Protein AF-A0A6A4H0H4-F1 (afdb_monomer)

Organism: NCBI:txid1447944

Mean predicted aligned error: 12.45 Å

Solvent-accessible surface area (backbone atoms only — not comparable to full-atom values): 14079 Å² total; per-residue (Å²): 135,53,72,68,62,54,52,54,53,49,54,69,53,50,80,74,44,102,58,86,77,82,81,73,82,86,75,67,74,85,74,90,57,82,78,72,90,64,75,98,71,81,76,72,89,43,65,89,44,35,61,56,80,47,24,46,77,53,77,40,86,62,41,88,84,47,70,26,69,28,27,47,53,98,85,59,80,32,66,45,55,37,35,36,36,74,56,47,65,69,40,41,58,55,72,50,75,49,71,44,60,44,83,70,38,54,11,32,30,39,38,36,32,34,38,54,48,84,87,72,51,86,38,42,34,32,38,39,33,7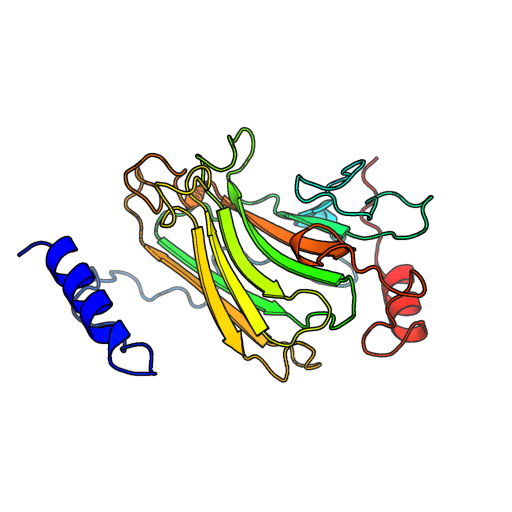3,33,30,34,44,42,40,50,47,38,34,44,25,35,40,35,50,36,76,78,43,96,90,45,67,80,25,50,51,76,47,81,43,83,33,90,57,42,60,32,94,85,33,38,79,48,78,50,75,51,82,48,59,88,85,45,16,100,42,96,89,60,25,49,39,59,27,45,22,21,48,34,43,34,46,47,31,28,12,62,87,25,70,70,34,61,49,93,73,56,68,79,77,47,91,78,33,61,66,48,47,49,50,50,60,73,63,32,51,77,54,73,75,128

Sequence (243 aa):
MGIRDKFQKLLNKAEGNSSAPPIPYDSKPGFSQPPSTAPYWEPALHPSTPVSANFKHELGDWGWGNNEAQNYQGDRRYTSARLSSHQTLGRARGSLSARITAPVASGIWPAFWLLPQDPFQWPNDGEIDIMEAWNGDRTNHTCLHWGHFNGEDWNKHRVIETPIPRIDSPGGVRYDFAWDEDESTGFKTDGTRPMKDFRILINIAVGGNVCQGVMPANGLMSPPGGWQSFDKDFKGGKEGKTM

Structure (mmCIF, N/CA/C/O backbone):
data_AF-A0A6A4H0H4-F1
#
_entry.id   AF-A0A6A4H0H4-F1
#
loop_
_atom_site.group_PDB
_atom_site.id
_atom_site.type_symbol
_atom_site.label_atom_id
_atom_site.label_alt_id
_atom_site.label_comp_id
_atom_site.label_asym_id
_atom_site.label_entity_id
_atom_site.label_seq_id
_atom_site.pdbx_PDB_ins_code
_atom_site.Cartn_x
_atom_site.Cartn_y
_atom_site.Cartn_z
_atom_site.occupancy
_atom_site.B_iso_or_equiv
_atom_site.auth_seq_id
_atom_site.auth_comp_id
_atom_site.auth_asym_id
_atom_site.auth_atom_id
_atom_site.pdbx_PDB_model_num
ATOM 1 N N . MET A 1 1 ? -30.955 22.200 -0.354 1.00 45.06 1 MET A N 1
ATOM 2 C CA . MET A 1 1 ? -30.023 21.632 -1.353 1.00 45.06 1 MET A CA 1
ATOM 3 C C . MET A 1 1 ? -29.028 20.776 -0.593 1.00 45.06 1 MET A C 1
ATOM 5 O O . MET A 1 1 ? -28.373 21.306 0.301 1.00 45.06 1 MET A O 1
ATOM 9 N N . GLY A 1 2 ? -29.038 19.464 -0.820 1.00 39.38 2 GLY A N 1
ATOM 10 C CA . GLY A 1 2 ? -28.325 18.502 0.027 1.00 39.38 2 GLY A CA 1
ATOM 11 C C . GLY A 1 2 ? -26.812 18.531 -0.195 1.00 39.38 2 GLY A C 1
ATOM 12 O O . GLY A 1 2 ? -26.335 19.050 -1.203 1.00 39.38 2 GLY A O 1
ATOM 13 N N . ILE A 1 3 ? -26.044 17.946 0.729 1.00 39.19 3 ILE A N 1
ATOM 14 C CA . ILE A 1 3 ? -24.583 17.753 0.599 1.00 39.19 3 ILE A CA 1
ATOM 15 C C . ILE A 1 3 ? -24.225 17.061 -0.731 1.00 39.19 3 ILE A C 1
ATOM 17 O O . ILE A 1 3 ? -23.250 17.436 -1.380 1.00 39.19 3 ILE A O 1
ATOM 21 N N . ARG A 1 4 ? -25.090 16.151 -1.196 1.00 36.44 4 ARG A N 1
ATOM 22 C CA . ARG A 1 4 ? -24.996 15.468 -2.494 1.00 36.44 4 ARG A CA 1
ATOM 23 C C . ARG A 1 4 ? -24.958 16.436 -3.687 1.00 36.44 4 ARG A C 1
ATOM 25 O O . ARG A 1 4 ? -24.113 16.286 -4.563 1.00 36.44 4 ARG A O 1
ATOM 32 N N . ASP A 1 5 ? -25.785 17.483 -3.676 1.00 37.84 5 ASP A N 1
ATOM 33 C CA . ASP A 1 5 ? -25.841 18.480 -4.758 1.00 37.84 5 ASP A CA 1
ATOM 34 C C . ASP A 1 5 ? -24.594 19.377 -4.780 1.00 37.84 5 ASP A C 1
ATOM 36 O O . ASP A 1 5 ? -24.178 19.867 -5.833 1.00 37.84 5 ASP A O 1
ATOM 40 N N . LYS A 1 6 ? -23.981 19.598 -3.609 1.00 41.88 6 LYS A N 1
ATOM 41 C CA . LYS A 1 6 ? -22.734 20.365 -3.478 1.00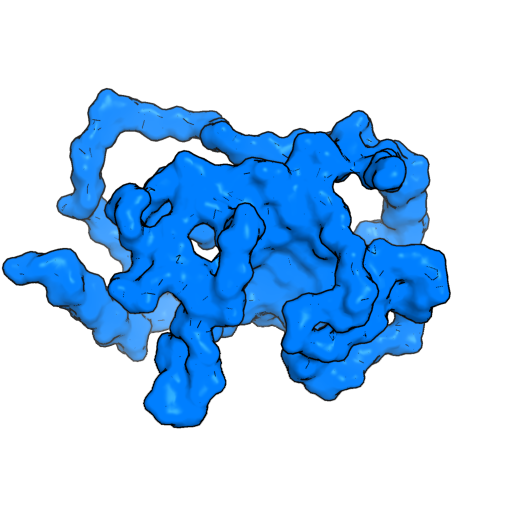 41.88 6 LYS A CA 1
ATOM 42 C C . LYS A 1 6 ? -21.523 19.555 -3.943 1.00 41.88 6 LYS A C 1
ATOM 44 O O . LYS A 1 6 ? -20.670 20.112 -4.627 1.00 41.88 6 LYS A O 1
ATOM 49 N N . PHE A 1 7 ? -21.474 18.259 -3.635 1.00 36.94 7 PHE A N 1
ATOM 50 C CA . PHE A 1 7 ? -20.386 17.375 -4.061 1.00 36.94 7 PHE A CA 1
ATOM 51 C C . PHE A 1 7 ? -20.401 17.147 -5.580 1.00 36.94 7 PHE A C 1
ATOM 53 O O . PHE A 1 7 ? -19.366 17.267 -6.231 1.00 36.94 7 PHE A O 1
ATOM 60 N N . GLN A 1 8 ? -21.586 16.958 -6.174 1.00 39.59 8 GLN A N 1
ATOM 61 C CA . GLN A 1 8 ? -21.725 16.820 -7.627 1.00 39.59 8 GLN A CA 1
ATOM 62 C C . GLN A 1 8 ? -21.314 18.099 -8.377 1.00 39.59 8 GLN A C 1
ATOM 64 O O . GLN A 1 8 ? -20.657 18.037 -9.412 1.00 39.59 8 GLN A O 1
ATOM 69 N N . LYS A 1 9 ? -21.623 19.280 -7.824 1.00 40.31 9 LYS A N 1
ATOM 70 C CA . LYS A 1 9 ? -21.154 20.564 -8.373 1.00 40.31 9 LYS A CA 1
ATOM 71 C C . LYS A 1 9 ? -19.639 20.754 -8.267 1.00 40.31 9 LYS A C 1
ATOM 73 O O . LYS A 1 9 ? -19.071 21.426 -9.121 1.00 40.31 9 LYS A O 1
ATOM 78 N N . LEU A 1 10 ? -18.993 20.206 -7.236 1.00 42.72 10 LEU A N 1
ATOM 79 C CA . LEU A 1 10 ? -17.535 20.262 -7.082 1.00 42.72 10 LEU A CA 1
ATOM 80 C C . LEU A 1 10 ? -16.827 19.319 -8.061 1.00 42.72 10 LEU A C 1
ATOM 82 O O . LEU A 1 10 ? -15.838 19.727 -8.664 1.00 42.72 10 LEU A O 1
ATOM 86 N N . LEU A 1 11 ? -17.374 18.121 -8.287 1.00 42.91 11 LEU A N 1
ATOM 87 C CA . LEU A 1 11 ? -16.880 17.180 -9.298 1.00 42.91 11 LEU A CA 1
ATOM 88 C C . LEU A 1 11 ? -16.959 17.781 -10.708 1.00 42.91 11 LEU A C 1
ATOM 90 O O . LEU A 1 11 ? -15.942 17.861 -11.391 1.00 42.91 11 LEU A O 1
ATOM 94 N N . ASN A 1 12 ? -18.108 18.354 -11.078 1.00 43.00 12 ASN A N 1
ATOM 95 C CA . ASN A 1 12 ? -18.293 18.997 -12.386 1.00 43.00 12 ASN A CA 1
ATOM 96 C C . ASN A 1 12 ? -17.419 20.256 -12.579 1.00 43.00 12 ASN A C 1
ATOM 98 O O . ASN A 1 12 ? -17.238 20.724 -13.698 1.00 43.00 12 ASN A O 1
ATOM 102 N N . LYS A 1 13 ? -16.895 20.844 -11.493 1.00 40.06 13 LYS A N 1
ATOM 103 C CA . LYS A 1 13 ? -15.992 22.007 -11.535 1.00 40.06 13 LYS A CA 1
ATOM 104 C C . LYS A 1 13 ? -14.515 21.597 -11.611 1.00 40.06 13 LYS A C 1
ATOM 106 O O . LYS A 1 13 ? -13.711 22.365 -12.133 1.00 40.06 13 LYS A O 1
ATOM 111 N N . ALA A 1 14 ? -14.165 20.409 -11.113 1.00 41.66 14 ALA A N 1
ATOM 112 C CA . ALA A 1 14 ? -12.815 19.846 -11.168 1.00 41.66 14 ALA A CA 1
ATOM 113 C C . ALA A 1 14 ? -12.452 19.309 -12.565 1.00 41.66 14 ALA A C 1
ATOM 115 O O . ALA A 1 14 ? -11.288 19.347 -12.945 1.00 41.66 14 ALA A O 1
ATOM 116 N N . GLU A 1 15 ? -13.440 18.901 -13.366 1.00 44.69 15 GLU A N 1
ATOM 117 C CA . GLU A 1 15 ? -13.233 18.473 -14.761 1.00 44.69 15 GLU A CA 1
ATOM 118 C C . GLU A 1 15 ? -12.793 19.617 -15.701 1.00 44.69 15 GLU A C 1
ATOM 120 O O . GLU A 1 15 ? -12.370 19.363 -16.824 1.00 44.69 15 GLU A O 1
ATOM 125 N N . GLY A 1 16 ? -12.848 20.877 -15.248 1.00 40.50 16 GLY A N 1
ATOM 126 C CA . GLY A 1 16 ? -12.510 22.054 -16.055 1.00 40.50 16 GLY A CA 1
ATOM 127 C C . GLY A 1 16 ? -11.252 22.827 -15.646 1.00 40.50 16 GLY A C 1
ATOM 128 O O . GLY A 1 16 ? -10.962 23.839 -16.278 1.00 40.50 16 GLY A O 1
ATOM 129 N N . ASN A 1 17 ? -10.522 22.437 -14.592 1.00 39.59 17 ASN A N 1
ATOM 130 C CA . ASN A 1 17 ? -9.362 23.214 -14.135 1.00 39.59 17 ASN A CA 1
ATOM 131 C C . ASN A 1 17 ? -8.319 22.337 -13.423 1.00 39.59 17 ASN A C 1
ATOM 133 O O . ASN A 1 17 ? -8.636 21.646 -12.460 1.00 39.59 17 ASN A O 1
ATOM 137 N N . SER A 1 18 ? -7.064 22.393 -13.878 1.00 40.09 18 SER A N 1
ATOM 138 C CA . SER A 1 18 ? -5.941 21.526 -13.479 1.00 40.09 18 SER A CA 1
ATOM 139 C C . SER A 1 18 ? -5.347 21.824 -12.091 1.00 40.09 18 SER A C 1
ATOM 141 O O . SER A 1 18 ? -4.136 21.743 -11.886 1.00 40.09 18 SER A O 1
ATOM 143 N N . SER A 1 19 ? -6.174 22.198 -11.121 1.00 40.72 19 SER A N 1
ATOM 144 C CA . SER A 1 19 ? -5.768 22.353 -9.726 1.00 40.72 19 SER A CA 1
ATOM 145 C C . SER A 1 19 ? -6.913 21.939 -8.808 1.00 40.72 19 SER A C 1
ATOM 147 O O . SER A 1 19 ? -8.047 22.397 -8.954 1.00 40.72 19 SER A O 1
ATOM 149 N N . ALA A 1 20 ? -6.620 21.033 -7.870 1.00 37.34 20 ALA A N 1
ATOM 150 C CA . ALA A 1 20 ? -7.589 20.585 -6.877 1.00 37.34 20 ALA A CA 1
ATOM 151 C C . ALA A 1 20 ? -8.174 21.806 -6.135 1.00 37.34 20 ALA A C 1
ATOM 153 O O . ALA A 1 20 ? -7.406 22.646 -5.653 1.00 37.34 20 ALA A O 1
ATOM 154 N N . PRO A 1 21 ? -9.509 21.955 -6.054 1.00 40.56 21 PRO A N 1
ATOM 155 C CA . PRO A 1 21 ? -10.107 23.112 -5.407 1.00 40.56 21 PRO A CA 1
ATOM 156 C C . PRO A 1 21 ? -9.808 23.104 -3.897 1.00 40.56 21 PRO A C 1
ATOM 158 O O . PRO A 1 21 ? -9.817 22.039 -3.276 1.00 40.56 21 PRO A O 1
ATOM 161 N N . PRO A 1 22 ? -9.577 24.275 -3.275 1.00 40.50 22 PRO A N 1
ATOM 162 C CA . PRO A 1 22 ? -9.405 24.361 -1.830 1.00 40.50 22 PRO A CA 1
ATOM 163 C C . PRO A 1 22 ? -10.690 23.925 -1.112 1.00 40.50 22 PRO A C 1
ATOM 165 O O . PRO A 1 22 ? -11.799 24.276 -1.524 1.00 40.50 22 PRO A O 1
ATOM 168 N N . ILE A 1 23 ? -10.532 23.161 -0.028 1.00 42.97 23 ILE A N 1
ATOM 169 C CA . ILE A 1 23 ? -11.642 22.651 0.787 1.00 42.97 23 ILE A CA 1
ATOM 170 C C . ILE A 1 23 ? -12.422 23.846 1.378 1.00 42.97 23 ILE A C 1
ATOM 172 O O . ILE A 1 23 ? -11.811 24.680 2.052 1.00 42.97 23 ILE A O 1
ATOM 176 N N . PRO A 1 24 ? -13.750 23.959 1.159 1.00 37.97 24 PRO A N 1
ATOM 177 C CA . PRO A 1 24 ? -14.555 25.040 1.723 1.00 37.97 24 PRO A CA 1
ATOM 178 C C . PRO A 1 24 ? -14.539 25.003 3.256 1.00 37.97 24 PRO A C 1
ATOM 180 O O . PRO A 1 24 ? -14.852 23.982 3.865 1.00 37.97 24 PRO A O 1
ATOM 183 N N . TYR A 1 25 ? -14.200 26.128 3.885 1.00 39.56 25 TYR A N 1
ATOM 184 C CA . TYR A 1 25 ? -14.061 26.250 5.343 1.00 39.56 25 TYR A CA 1
ATOM 185 C C . TYR A 1 25 ? -15.397 26.102 6.106 1.00 39.56 25 TYR A C 1
ATOM 187 O O . TYR A 1 25 ? -15.399 25.779 7.294 1.00 39.56 25 TYR A O 1
ATOM 195 N N . ASP A 1 26 ? -16.530 26.273 5.417 1.00 36.62 26 ASP A N 1
ATOM 196 C CA . ASP A 1 26 ? -17.854 26.477 6.025 1.00 36.62 26 ASP A CA 1
ATOM 197 C C . ASP A 1 26 ? -18.649 25.188 6.317 1.00 36.62 26 ASP A C 1
ATOM 199 O O . ASP A 1 26 ? -19.810 25.254 6.717 1.00 36.62 26 ASP A O 1
ATOM 203 N N . SER A 1 27 ? -18.065 24.000 6.117 1.00 44.22 27 SER A N 1
ATOM 204 C CA . SER A 1 27 ? -18.712 22.710 6.428 1.00 44.22 27 SER A CA 1
ATOM 205 C C . SER A 1 27 ? -18.168 22.013 7.676 1.00 44.22 27 SER A C 1
ATOM 207 O O . SER A 1 27 ? -18.538 20.871 7.934 1.00 44.22 27 SER A O 1
ATOM 209 N N . LYS A 1 28 ? -17.299 22.661 8.460 1.00 42.97 28 LYS A N 1
ATOM 210 C CA . LYS A 1 28 ? -16.761 22.072 9.693 1.00 42.97 28 LYS A CA 1
ATOM 211 C C . LYS A 1 28 ? -17.829 22.057 10.800 1.00 42.97 28 LYS A C 1
ATOM 213 O O . LYS A 1 28 ? -18.282 23.132 11.195 1.00 42.97 28 LYS A O 1
ATOM 218 N N . PRO A 1 29 ? -18.199 20.889 11.365 1.00 43.03 29 PRO A N 1
ATOM 219 C CA . PRO A 1 29 ? -18.840 20.847 12.675 1.00 43.03 29 PRO A CA 1
ATOM 220 C C . PRO A 1 29 ? -17.969 21.614 13.678 1.00 43.03 29 PRO A C 1
ATOM 222 O O . PRO A 1 29 ? -16.741 21.560 13.590 1.00 43.03 29 PRO A O 1
ATOM 225 N N . GLY A 1 30 ? -18.588 22.338 14.612 1.00 39.03 30 GLY A N 1
ATOM 226 C CA . GLY A 1 30 ? -17.860 23.068 15.648 1.00 39.03 30 GLY A CA 1
ATOM 227 C C . GLY A 1 30 ? -16.900 22.138 16.391 1.00 39.03 30 GLY A C 1
ATOM 228 O O . GLY A 1 30 ? -17.330 21.212 17.074 1.00 39.03 30 GLY A O 1
ATOM 229 N N . PHE A 1 31 ? -15.597 22.370 16.238 1.00 45.72 31 PHE A N 1
ATOM 230 C CA . PHE A 1 31 ? -14.564 21.662 16.986 1.00 45.72 31 PHE A CA 1
ATOM 231 C C . PHE A 1 31 ? -14.601 22.172 18.429 1.00 45.72 31 PHE A C 1
ATOM 233 O O . PHE A 1 31 ? -14.090 23.249 18.721 1.00 45.72 31 PHE A O 1
ATOM 240 N N . SER A 1 32 ? -15.226 21.422 19.339 1.00 47.38 32 SER A N 1
ATOM 241 C CA . SER A 1 32 ? -15.239 21.748 20.773 1.00 47.38 32 SER A CA 1
ATOM 242 C C . SER A 1 32 ? -13.924 21.408 21.486 1.00 47.38 32 SER A C 1
ATOM 244 O O . SER A 1 32 ? -13.801 21.657 22.683 1.00 47.38 32 SER A O 1
ATOM 246 N N . GLN A 1 33 ? -12.921 20.890 20.771 1.00 48.31 33 GLN A N 1
ATOM 247 C CA . GLN A 1 33 ? -11.567 20.704 21.284 1.00 48.31 33 GLN A CA 1
ATOM 248 C C . GLN A 1 33 ? -10.533 21.143 20.243 1.00 48.31 33 GLN A C 1
ATOM 250 O O . GLN A 1 33 ? -10.724 20.867 19.053 1.00 48.31 33 GLN A O 1
ATOM 255 N N . PRO A 1 34 ? -9.442 21.822 20.652 1.00 51.97 34 PRO A N 1
ATOM 256 C CA . PRO A 1 34 ? -8.317 22.045 19.755 1.00 51.97 34 PRO A CA 1
ATOM 257 C C . PRO A 1 34 ? -7.845 20.680 19.233 1.00 51.97 34 PRO A C 1
ATOM 259 O O . PRO A 1 34 ? -7.770 19.732 20.020 1.00 51.97 34 PRO A O 1
ATOM 262 N N . PRO A 1 35 ? -7.567 20.537 17.925 1.00 56.09 35 PRO A N 1
ATOM 263 C CA . PRO A 1 35 ? -7.059 19.280 17.405 1.00 56.09 35 PRO A CA 1
ATOM 264 C C . PRO A 1 35 ? -5.778 18.931 18.164 1.00 56.09 35 PRO A C 1
ATOM 266 O O . PRO A 1 35 ? -4.857 19.746 18.241 1.00 56.09 35 PRO A O 1
ATOM 269 N N . SER A 1 36 ? -5.739 17.731 18.748 1.00 58.00 36 SER A N 1
ATOM 270 C CA . SER A 1 36 ? -4.494 17.148 19.241 1.00 58.00 36 SER A CA 1
ATOM 271 C C . SER A 1 36 ? -3.456 17.239 18.125 1.00 58.00 36 SER A C 1
ATOM 273 O O . SER A 1 36 ? -3.719 16.813 17.001 1.00 58.00 36 SER A O 1
ATOM 275 N N . THR A 1 37 ? -2.287 17.803 18.419 1.00 67.19 37 THR A N 1
ATOM 276 C CA . THR A 1 37 ? -1.151 17.800 17.488 1.00 67.19 37 THR A CA 1
ATOM 277 C C . THR A 1 37 ? -0.486 16.428 17.404 1.00 67.19 37 THR A C 1
ATOM 279 O O . THR A 1 37 ? 0.260 16.175 16.462 1.00 67.19 37 THR A O 1
ATOM 282 N N . ALA A 1 38 ? -0.753 15.544 18.370 1.00 82.12 38 ALA A N 1
ATOM 283 C CA . ALA A 1 38 ? -0.243 14.183 18.386 1.00 82.12 38 ALA A CA 1
ATOM 284 C C . ALA A 1 38 ? -1.138 13.247 17.552 1.00 82.12 38 ALA A C 1
ATOM 286 O O . ALA A 1 38 ? -2.372 13.354 17.647 1.00 82.12 38 ALA A O 1
ATOM 287 N N . PRO A 1 39 ? -0.546 12.325 16.766 1.00 89.06 39 PRO A N 1
ATOM 288 C CA . PRO A 1 39 ? -1.300 11.304 16.053 1.00 89.06 39 PRO A CA 1
ATOM 289 C C . PRO A 1 39 ? -2.034 10.395 17.047 1.00 89.06 39 PRO A C 1
ATOM 291 O O . PRO A 1 39 ? -1.549 10.126 18.143 1.00 89.06 39 PRO A O 1
ATOM 294 N N . TYR A 1 40 ? -3.213 9.899 16.664 1.00 90.56 40 TYR A N 1
ATOM 295 C CA . TYR A 1 40 ? -3.950 8.925 17.482 1.00 90.56 40 TYR A CA 1
ATOM 296 C C . TYR A 1 40 ? -3.292 7.535 17.457 1.00 90.56 40 TYR A C 1
ATOM 298 O O . TYR A 1 40 ? -3.553 6.712 18.331 1.00 90.56 40 TYR A O 1
ATOM 306 N N . TRP A 1 41 ? -2.454 7.278 16.451 1.00 93.94 41 TRP A N 1
ATOM 307 C CA . TRP A 1 41 ? -1.629 6.089 16.327 1.00 93.94 41 TRP A CA 1
ATOM 308 C C . TRP A 1 41 ? -0.427 6.375 15.419 1.00 93.94 41 TRP A C 1
ATOM 310 O O . TRP A 1 41 ? -0.570 7.044 14.395 1.00 93.94 41 TRP A O 1
ATOM 320 N N . GLU A 1 42 ? 0.738 5.839 15.775 1.00 93.56 42 GLU A N 1
ATOM 321 C CA . GLU A 1 42 ? 1.942 5.827 14.941 1.00 93.56 42 GLU A CA 1
ATOM 322 C C . GLU A 1 42 ? 2.719 4.510 15.148 1.00 93.56 42 GLU A C 1
ATOM 324 O O . GLU A 1 42 ? 2.767 3.999 16.274 1.00 93.56 42 GLU A O 1
ATOM 329 N N . PRO A 1 43 ? 3.314 3.917 14.094 1.00 91.81 43 PRO A N 1
ATOM 330 C CA . PRO A 1 43 ? 4.154 2.737 14.243 1.00 91.81 43 PRO A CA 1
ATOM 331 C C . PRO A 1 43 ? 5.535 3.113 14.797 1.00 91.81 43 PRO A C 1
ATOM 333 O O . PRO A 1 43 ? 6.116 4.138 14.442 1.00 91.81 43 PRO A O 1
ATOM 336 N N . ALA A 1 44 ? 6.116 2.235 15.610 1.00 89.12 44 ALA A N 1
ATOM 337 C CA . ALA A 1 44 ? 7.456 2.404 16.153 1.00 89.12 44 ALA A CA 1
ATOM 338 C C . ALA A 1 44 ? 8.513 1.939 15.135 1.00 89.12 44 ALA A C 1
ATOM 340 O O . ALA A 1 44 ? 9.090 0.858 15.254 1.00 89.12 44 ALA A O 1
ATOM 341 N N . LEU A 1 45 ? 8.781 2.775 14.129 1.00 84.31 45 LEU A N 1
ATOM 342 C CA . LEU A 1 45 ? 9.785 2.525 13.088 1.00 84.31 45 LEU A CA 1
ATOM 343 C C . LEU A 1 45 ? 11.201 2.849 13.591 1.00 84.31 45 LEU A C 1
ATOM 345 O O . LEU A 1 45 ? 11.798 3.859 13.225 1.00 84.31 45 LEU A O 1
ATOM 349 N N . HIS A 1 46 ? 11.733 1.991 14.460 1.00 83.75 46 HIS A N 1
ATOM 350 C CA . HIS A 1 46 ? 13.075 2.125 15.029 1.00 83.75 46 HIS A CA 1
ATOM 351 C C . HIS A 1 46 ? 13.868 0.820 14.847 1.00 83.75 46 HIS A C 1
ATOM 353 O O . HIS A 1 46 ? 13.286 -0.247 15.031 1.00 83.75 46 HIS A O 1
ATOM 359 N N . PRO A 1 47 ? 15.190 0.850 14.571 1.00 78.75 47 PRO A N 1
ATOM 360 C CA . PRO A 1 47 ? 15.982 -0.368 14.336 1.00 78.75 47 PRO A CA 1
ATOM 361 C C . PRO A 1 47 ? 15.934 -1.412 15.464 1.00 78.75 47 PRO A C 1
ATOM 363 O O . PRO A 1 47 ? 16.133 -2.602 15.230 1.00 78.75 47 PRO A O 1
ATOM 366 N N . SER A 1 48 ? 15.672 -0.983 16.704 1.00 83.88 48 SER A N 1
ATOM 367 C CA . SER A 1 48 ? 15.541 -1.886 17.857 1.00 83.88 48 SER A CA 1
ATOM 368 C C . SER A 1 48 ? 14.142 -2.481 18.036 1.00 83.88 48 SER A C 1
ATOM 370 O O . SER A 1 48 ? 13.974 -3.354 18.891 1.00 83.88 48 SER A O 1
ATOM 372 N N . THR A 1 49 ? 13.153 -1.999 17.286 1.00 83.69 49 THR A N 1
ATOM 373 C CA . THR A 1 49 ? 11.764 -2.446 17.349 1.00 83.69 49 THR A CA 1
ATOM 374 C C . THR A 1 49 ? 11.513 -3.418 16.200 1.00 83.69 49 THR A C 1
ATOM 376 O O . THR A 1 49 ? 11.629 -3.023 15.041 1.00 83.69 49 THR A O 1
ATOM 379 N N . PRO A 1 50 ? 11.174 -4.689 16.477 1.00 86.94 50 PRO A N 1
ATOM 380 C CA . PRO A 1 50 ? 10.820 -5.625 15.418 1.00 86.94 50 PRO A CA 1
ATOM 381 C C . PRO A 1 50 ? 9.621 -5.105 14.620 1.00 86.94 50 PRO A C 1
ATOM 383 O O . PRO A 1 50 ? 8.658 -4.619 15.211 1.00 86.94 50 PRO A O 1
ATOM 386 N N . VAL A 1 51 ? 9.631 -5.280 13.296 1.00 85.56 51 VAL A N 1
ATOM 387 C CA . VAL A 1 51 ? 8.489 -4.926 12.423 1.00 85.56 51 VAL A CA 1
ATOM 388 C C . VAL A 1 51 ? 7.189 -5.578 12.914 1.00 85.56 51 VAL A C 1
ATOM 390 O O . VAL A 1 51 ? 6.128 -4.952 12.885 1.00 85.56 51 VAL A O 1
ATOM 393 N N . SER A 1 52 ? 7.299 -6.792 13.470 1.00 87.88 52 SER A N 1
ATOM 394 C CA . SER A 1 52 ? 6.193 -7.549 14.062 1.00 87.88 52 SER A CA 1
ATOM 395 C C . SER A 1 52 ? 5.475 -6.843 15.215 1.00 87.88 52 SER A C 1
ATOM 397 O O . SER A 1 52 ? 4.343 -7.205 15.526 1.00 87.88 52 SER A O 1
ATOM 399 N N . ALA A 1 53 ? 6.080 -5.817 15.825 1.00 90.75 53 ALA A N 1
ATOM 400 C CA . ALA A 1 53 ? 5.443 -5.016 16.867 1.00 90.75 53 ALA A CA 1
ATOM 401 C C . ALA A 1 53 ? 4.248 -4.203 16.343 1.00 90.75 53 ALA A C 1
ATOM 403 O O . ALA A 1 53 ? 3.303 -3.950 17.088 1.00 90.75 53 ALA A O 1
ATOM 404 N N . ASN A 1 54 ? 4.272 -3.794 15.070 1.00 94.06 54 ASN A N 1
ATOM 405 C CA . ASN A 1 54 ? 3.214 -2.976 14.471 1.00 94.06 54 ASN A CA 1
ATOM 406 C C . ASN A 1 54 ? 2.537 -3.639 13.271 1.00 94.06 54 ASN A C 1
ATOM 408 O O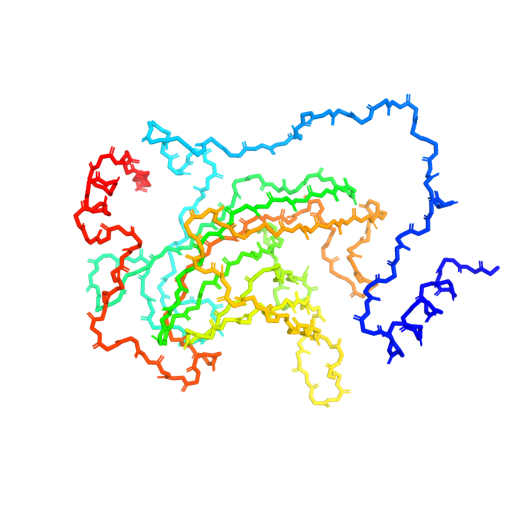 . ASN A 1 54 ? 1.381 -3.316 12.988 1.00 94.06 54 ASN A O 1
ATOM 412 N N . PHE A 1 55 ? 3.230 -4.556 12.596 1.00 94.31 55 PHE A N 1
ATOM 413 C CA . PHE A 1 55 ? 2.762 -5.164 11.360 1.00 94.31 55 PHE A CA 1
ATOM 414 C C . PHE A 1 55 ? 2.891 -6.682 11.381 1.00 94.31 55 PHE A C 1
ATOM 416 O O . PHE A 1 55 ? 3.896 -7.227 11.821 1.00 94.31 55 PHE A O 1
ATOM 423 N N . LYS A 1 56 ? 1.904 -7.380 10.837 1.00 91.38 56 LYS A N 1
ATOM 424 C CA . LYS A 1 56 ? 2.008 -8.788 10.475 1.00 91.38 56 LYS A CA 1
ATOM 425 C C . LYS A 1 56 ? 2.709 -8.904 9.119 1.00 91.38 56 LYS A C 1
ATOM 427 O O . LYS A 1 56 ? 2.390 -8.167 8.188 1.00 91.38 56 LYS A O 1
ATOM 432 N N . HIS A 1 57 ? 3.652 -9.838 9.008 1.00 86.62 57 HIS A N 1
ATOM 433 C CA . HIS A 1 57 ? 4.208 -10.239 7.718 1.00 86.62 57 HIS A CA 1
ATOM 434 C C . HIS A 1 57 ? 3.244 -11.221 7.047 1.00 86.62 57 HIS A C 1
ATOM 436 O O . HIS A 1 57 ? 2.953 -12.283 7.600 1.00 86.62 57 HIS A O 1
ATOM 442 N N . GLU A 1 58 ? 2.725 -10.852 5.880 1.00 83.12 58 GLU A N 1
ATOM 443 C CA . GLU A 1 58 ? 1.819 -11.701 5.116 1.00 83.12 58 GLU A CA 1
ATOM 444 C C . GLU A 1 58 ? 2.612 -12.705 4.279 1.00 83.12 58 GLU A C 1
ATOM 446 O O . GLU A 1 58 ? 3.284 -12.350 3.310 1.00 83.12 58 GLU A O 1
ATOM 451 N N . LEU A 1 59 ? 2.509 -13.978 4.652 1.00 72.75 59 LEU A N 1
ATOM 452 C CA . LEU A 1 59 ? 3.130 -15.087 3.939 1.00 72.75 59 LEU A CA 1
ATOM 453 C C . LEU A 1 59 ? 2.137 -15.620 2.900 1.00 72.75 59 LEU A C 1
ATOM 455 O O . LEU A 1 59 ? 1.339 -16.506 3.189 1.00 72.75 59 LEU A O 1
ATOM 459 N N . GLY A 1 60 ? 2.152 -15.039 1.701 1.00 63.53 60 GLY A N 1
ATOM 460 C CA . GLY A 1 60 ? 1.390 -15.546 0.557 1.00 63.53 60 GLY A CA 1
ATOM 461 C C . GLY A 1 60 ? 2.225 -16.518 -0.276 1.00 63.53 60 GLY A C 1
ATOM 462 O O . GLY A 1 60 ? 3.308 -16.155 -0.739 1.00 63.53 60 GLY A O 1
ATOM 463 N N . ASP A 1 61 ? 1.729 -17.735 -0.493 1.00 52.66 61 ASP A N 1
ATOM 464 C CA . ASP A 1 61 ? 2.244 -18.621 -1.540 1.00 52.66 61 ASP A CA 1
ATOM 465 C C . ASP A 1 61 ? 1.493 -18.244 -2.832 1.00 52.66 61 ASP A C 1
ATOM 467 O O . ASP A 1 61 ? 0.287 -18.464 -2.908 1.00 52.66 61 ASP A O 1
ATOM 471 N N . TRP A 1 62 ? 2.194 -17.654 -3.816 1.00 56.97 62 TRP A N 1
ATOM 472 C CA . TRP A 1 62 ? 1.685 -17.270 -5.159 1.00 56.97 62 TRP A CA 1
ATOM 473 C C . TRP A 1 62 ? 0.964 -15.915 -5.323 1.00 56.97 62 TRP A C 1
ATOM 475 O O . TRP A 1 62 ? 0.120 -15.770 -6.207 1.00 56.97 62 TRP A O 1
ATOM 485 N N . GLY A 1 63 ? 1.327 -14.894 -4.541 1.00 59.00 63 GLY A N 1
ATOM 486 C CA . GLY A 1 63 ? 0.778 -13.541 -4.723 1.00 59.00 63 GLY A CA 1
ATOM 487 C C . GLY A 1 63 ? -0.648 -13.387 -4.182 1.00 59.00 63 GLY A C 1
ATOM 488 O O . GLY A 1 63 ? -1.086 -14.181 -3.351 1.00 59.00 63 GLY A O 1
ATOM 489 N N . TRP A 1 64 ? -1.351 -12.326 -4.587 1.00 68.94 64 TRP A N 1
ATOM 490 C CA . TRP A 1 64 ? -2.626 -11.920 -3.970 1.00 68.94 64 TRP A CA 1
ATOM 491 C C . TRP A 1 64 ? -3.700 -11.532 -4.990 1.00 68.94 64 TRP A C 1
ATOM 493 O O . TRP A 1 64 ? -4.536 -10.672 -4.731 1.00 68.94 64 TRP A O 1
ATOM 503 N N . GLY A 1 65 ? -3.709 -12.222 -6.132 1.00 66.19 65 GLY A N 1
ATOM 504 C CA . GLY A 1 65 ? -4.779 -12.116 -7.127 1.00 66.19 65 GLY A CA 1
ATOM 505 C C . GLY A 1 65 ? -4.402 -11.357 -8.396 1.00 66.19 65 GLY A C 1
ATOM 506 O O . GLY A 1 65 ? -5.237 -11.257 -9.291 1.00 66.19 65 GLY A O 1
ATOM 507 N N . ASN A 1 66 ? -3.153 -10.896 -8.532 1.00 67.12 66 ASN A N 1
ATOM 508 C CA . ASN A 1 66 ? -2.674 -10.220 -9.741 1.00 67.12 66 ASN A CA 1
ATOM 509 C C . ASN A 1 66 ? -1.604 -11.015 -10.509 1.00 67.12 66 ASN A C 1
ATOM 511 O O . ASN A 1 66 ? -0.857 -10.446 -11.305 1.00 67.12 66 ASN A O 1
ATOM 515 N N . ASN A 1 67 ? -1.537 -12.333 -10.293 1.00 69.38 67 ASN A N 1
ATOM 516 C CA . ASN A 1 67 ? -0.569 -13.232 -10.932 1.00 69.38 67 ASN A CA 1
ATOM 517 C C . ASN A 1 67 ? 0.891 -12.806 -10.681 1.00 69.38 67 ASN A C 1
ATOM 519 O O . ASN A 1 67 ? 1.738 -12.823 -11.579 1.00 69.38 67 ASN A O 1
ATOM 523 N N . GLU A 1 68 ? 1.169 -12.339 -9.466 1.00 70.19 68 GLU A N 1
ATOM 524 C CA . GLU A 1 68 ? 2.488 -11.860 -9.085 1.00 70.19 68 GLU A CA 1
ATOM 525 C C . GLU A 1 68 ? 3.489 -13.018 -8.935 1.00 70.19 68 GLU A C 1
ATOM 527 O O . GLU A 1 68 ? 3.139 -14.127 -8.534 1.00 70.19 68 GLU A O 1
ATOM 532 N N . ALA A 1 69 ? 4.758 -12.766 -9.266 1.00 61.09 69 ALA A N 1
ATOM 533 C CA . ALA A 1 69 ? 5.788 -13.806 -9.323 1.00 61.09 69 ALA A CA 1
ATOM 534 C C . ALA A 1 69 ? 6.580 -13.978 -8.020 1.00 61.09 69 ALA A C 1
ATOM 536 O O . ALA A 1 69 ? 7.318 -14.959 -7.881 1.00 61.09 69 ALA A O 1
ATOM 537 N N . GLN A 1 70 ? 6.480 -13.030 -7.081 1.00 61.56 70 GLN A N 1
ATOM 538 C CA . GLN A 1 70 ? 7.158 -13.138 -5.793 1.00 61.56 70 GLN A CA 1
ATOM 539 C C . GLN A 1 70 ? 6.558 -14.239 -4.926 1.00 61.56 70 GLN A C 1
ATOM 541 O O . GLN A 1 70 ? 5.347 -14.460 -4.891 1.00 61.56 70 GLN A O 1
ATOM 546 N N . ASN A 1 71 ? 7.432 -14.848 -4.133 1.00 58.25 71 ASN A N 1
ATOM 547 C CA . ASN A 1 71 ? 7.032 -15.526 -2.915 1.00 58.25 71 ASN A CA 1
ATOM 548 C C . ASN A 1 71 ? 7.546 -14.721 -1.715 1.00 58.25 71 ASN A C 1
ATOM 550 O O . ASN A 1 71 ? 8.630 -14.136 -1.765 1.00 58.25 71 ASN A O 1
ATOM 554 N N . TYR A 1 72 ? 6.763 -14.674 -0.643 1.00 57.09 72 TYR A N 1
ATOM 555 C CA . TYR A 1 72 ? 7.132 -14.003 0.606 1.00 57.09 72 TYR A CA 1
ATOM 556 C C . TYR A 1 72 ? 7.973 -14.918 1.533 1.00 57.09 72 TYR A C 1
ATOM 558 O O . TYR A 1 72 ? 8.174 -14.603 2.705 1.00 57.09 72 TYR A O 1
ATOM 566 N N . GLN A 1 73 ? 8.475 -16.052 1.014 1.00 48.59 73 GLN A N 1
ATOM 567 C CA . GLN A 1 73 ? 9.328 -17.036 1.698 1.00 48.59 73 GLN A CA 1
ATOM 568 C C . GLN A 1 73 ? 10.653 -17.295 0.944 1.00 48.59 73 GLN A C 1
ATOM 570 O O . GLN A 1 73 ? 10.743 -17.166 -0.276 1.00 48.59 73 GLN A O 1
ATOM 575 N N . GLY A 1 74 ? 11.707 -17.622 1.701 1.00 48.69 74 GLY A N 1
ATOM 576 C CA . GLY A 1 74 ? 13.124 -17.453 1.339 1.00 48.69 74 GLY A CA 1
ATOM 577 C C . GLY A 1 74 ? 13.795 -18.480 0.414 1.00 48.69 74 GLY A C 1
ATOM 578 O O . GLY A 1 74 ? 15.012 -18.621 0.507 1.00 48.69 74 GLY A O 1
ATOM 579 N N . ASP A 1 75 ? 13.074 -19.187 -0.463 1.00 48.94 75 ASP A N 1
ATOM 580 C CA . ASP A 1 75 ? 13.658 -20.231 -1.331 1.00 48.94 75 ASP A CA 1
ATOM 581 C C . ASP A 1 75 ? 13.466 -20.031 -2.851 1.00 48.94 75 ASP A C 1
ATOM 583 O O . ASP A 1 75 ? 13.690 -20.958 -3.633 1.00 48.94 75 ASP A O 1
ATOM 587 N N . ARG A 1 76 ? 13.107 -18.822 -3.317 1.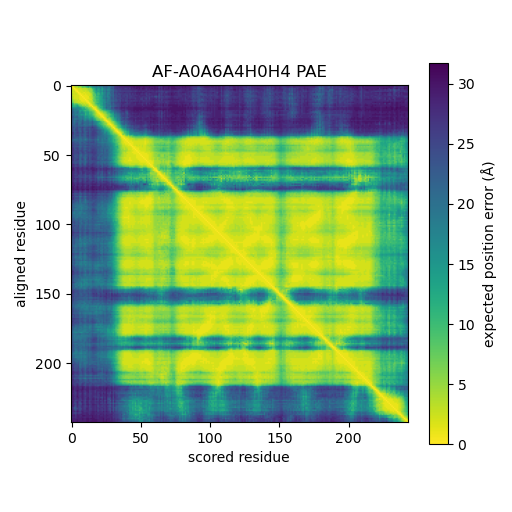00 58.50 76 ARG A N 1
ATOM 588 C CA . ARG A 1 76 ? 12.812 -18.560 -4.745 1.00 58.50 76 ARG A CA 1
ATOM 589 C C . ARG A 1 76 ? 13.607 -17.403 -5.359 1.00 58.50 76 ARG A C 1
ATOM 591 O O . ARG A 1 76 ? 14.218 -16.594 -4.672 1.00 58.50 76 ARG A O 1
ATOM 598 N N . ARG A 1 77 ? 13.565 -17.320 -6.700 1.00 65.19 77 ARG A N 1
ATOM 599 C CA . ARG A 1 77 ? 14.271 -16.324 -7.541 1.00 65.19 77 ARG A CA 1
ATOM 600 C C . ARG A 1 77 ? 13.948 -14.862 -7.188 1.00 65.19 77 ARG A C 1
ATOM 602 O O . ARG A 1 77 ? 14.770 -13.993 -7.466 1.00 65.19 77 ARG A O 1
ATOM 609 N N . TYR A 1 78 ? 12.778 -14.605 -6.601 1.00 69.25 78 TYR A N 1
ATOM 610 C CA . TYR A 1 78 ? 12.350 -13.293 -6.118 1.00 69.25 78 TYR A CA 1
ATOM 611 C C . TYR A 1 78 ? 11.727 -13.441 -4.726 1.00 69.25 78 TYR A C 1
ATOM 613 O O . TYR A 1 78 ? 10.741 -14.163 -4.568 1.00 69.25 78 TYR A O 1
ATOM 621 N N . THR A 1 79 ? 12.278 -12.729 -3.746 1.00 72.06 79 THR A N 1
ATOM 622 C CA . THR A 1 79 ? 11.691 -12.560 -2.410 1.00 72.06 79 THR A CA 1
ATOM 623 C C . THR A 1 79 ? 11.178 -11.139 -2.258 1.00 72.06 79 THR A C 1
ATOM 625 O O . THR A 1 79 ? 11.825 -10.200 -2.726 1.00 72.06 79 THR A O 1
ATOM 628 N N . SER A 1 80 ? 10.058 -10.963 -1.566 1.00 79.19 80 SER A N 1
ATOM 629 C CA . SER A 1 80 ? 9.574 -9.633 -1.201 1.00 79.19 80 SER A CA 1
ATOM 630 C C . SER A 1 80 ? 8.859 -9.636 0.150 1.00 79.19 80 SER A C 1
ATOM 632 O O . SER A 1 80 ? 8.858 -10.652 0.837 1.00 79.19 80 SER A O 1
ATOM 634 N N . ALA A 1 81 ? 8.265 -8.505 0.537 1.00 82.81 81 ALA A N 1
ATOM 635 C CA . ALA A 1 81 ? 7.497 -8.337 1.766 1.00 82.81 81 ALA A CA 1
ATOM 636 C C . ALA A 1 81 ? 6.135 -7.686 1.487 1.00 82.81 81 ALA A C 1
ATOM 638 O O . ALA A 1 81 ? 6.025 -6.754 0.682 1.00 82.81 81 ALA A O 1
ATOM 639 N N . ARG A 1 82 ? 5.102 -8.180 2.174 1.00 88.94 82 ARG A N 1
ATOM 640 C CA . ARG A 1 82 ? 3.801 -7.525 2.342 1.00 88.94 82 ARG A CA 1
ATOM 641 C C . ARG A 1 82 ? 3.512 -7.454 3.831 1.00 88.94 82 ARG A C 1
ATOM 643 O O . ARG A 1 82 ? 3.560 -8.464 4.528 1.00 88.94 82 ARG A O 1
ATOM 650 N N . LEU A 1 83 ? 3.240 -6.254 4.311 1.00 92.00 83 LEU A N 1
ATOM 651 C CA . LEU A 1 83 ? 2.986 -5.966 5.711 1.00 92.00 83 LEU A CA 1
ATOM 652 C C . LEU A 1 83 ? 1.554 -5.471 5.863 1.00 92.00 83 LEU A C 1
ATOM 654 O O . LEU A 1 83 ? 1.133 -4.612 5.092 1.00 92.00 83 LEU A O 1
ATOM 658 N N . SER A 1 84 ? 0.834 -5.981 6.858 1.00 95.31 84 SER A N 1
ATOM 659 C CA . SER A 1 84 ? -0.479 -5.474 7.266 1.00 95.31 84 SER A CA 1
ATOM 660 C C . SER A 1 84 ? -0.414 -4.981 8.709 1.00 95.31 84 SER A C 1
ATOM 662 O O . SER A 1 84 ? 0.204 -5.616 9.561 1.00 95.31 84 SER A O 1
ATOM 664 N N . SER A 1 85 ? -0.980 -3.814 9.011 1.00 97.06 85 SER A N 1
ATOM 665 C CA . SER A 1 85 ? -0.968 -3.293 10.381 1.00 97.06 85 SER A CA 1
ATOM 666 C C . SER A 1 85 ? -1.850 -4.139 11.297 1.00 97.06 85 SER A C 1
ATOM 668 O O . SER A 1 85 ? -2.937 -4.564 10.911 1.00 97.06 85 SER A O 1
ATOM 670 N N . HIS A 1 86 ? -1.423 -4.327 12.549 1.00 95.25 86 HIS A N 1
ATOM 671 C CA . HIS A 1 86 ? -2.278 -4.965 13.562 1.00 95.25 86 HIS A CA 1
ATOM 672 C C . HIS A 1 86 ? -3.502 -4.109 13.892 1.00 95.25 86 HIS A C 1
ATOM 674 O O . HIS A 1 86 ? -4.581 -4.634 14.154 1.00 95.25 86 HIS A O 1
ATOM 680 N N . GLN A 1 87 ? -3.323 -2.787 13.875 1.00 95.38 87 GLN A N 1
ATOM 681 C CA . GLN A 1 87 ? -4.389 -1.825 14.125 1.00 95.38 87 GLN A CA 1
ATOM 682 C C . GLN A 1 87 ? -5.172 -1.523 12.854 1.00 95.38 87 GLN A C 1
ATOM 684 O O . GLN A 1 87 ? -4.598 -1.446 11.765 1.00 95.38 87 GLN A O 1
ATOM 689 N N . THR A 1 88 ? -6.470 -1.291 13.013 1.00 96.81 88 THR A N 1
ATOM 690 C CA . THR A 1 88 ? -7.286 -0.633 11.994 1.00 96.81 88 THR A CA 1
ATOM 691 C C . THR A 1 88 ? -7.230 0.886 12.171 1.00 96.81 88 THR A C 1
ATOM 693 O O . THR A 1 88 ? -6.739 1.389 13.185 1.00 96.81 88 THR A O 1
ATOM 696 N N . LEU A 1 89 ? -7.766 1.645 11.212 1.00 95.38 89 LEU A N 1
ATOM 697 C CA . LEU A 1 89 ? -7.907 3.099 11.346 1.00 95.38 89 LEU A CA 1
ATOM 698 C C . LEU A 1 89 ? -8.777 3.487 12.552 1.00 95.38 89 LEU A C 1
ATOM 700 O O . LEU A 1 89 ? -8.623 4.576 13.102 1.00 95.38 89 LEU A O 1
ATOM 704 N N . GLY A 1 90 ? -9.704 2.611 12.958 1.00 93.56 90 GLY A N 1
ATOM 705 C CA . GLY A 1 90 ? -10.424 2.667 14.231 1.00 93.56 90 GLY A CA 1
ATOM 706 C C . GLY A 1 90 ? -11.398 3.836 14.396 1.00 93.56 90 GLY A C 1
ATOM 707 O O . GLY A 1 90 ? -11.958 4.012 15.477 1.00 93.56 90 GLY A O 1
ATOM 708 N N . ARG A 1 91 ? -11.593 4.672 13.367 1.00 91.19 91 ARG A N 1
ATOM 709 C CA . ARG A 1 91 ? -12.371 5.918 13.450 1.00 91.19 91 ARG A CA 1
ATOM 710 C C . ARG A 1 91 ? -13.097 6.200 12.137 1.00 91.19 91 ARG A C 1
ATOM 712 O O . ARG A 1 91 ? -12.544 5.972 11.067 1.00 91.19 91 ARG A O 1
ATOM 719 N N . ALA A 1 92 ? -14.302 6.761 12.214 1.00 89.25 92 ALA A N 1
ATOM 720 C CA . ALA A 1 92 ? -15.076 7.173 11.035 1.00 89.25 92 ALA A CA 1
ATOM 721 C C . ALA A 1 92 ? -14.548 8.465 10.381 1.00 89.25 92 ALA A C 1
ATOM 723 O O . ALA A 1 92 ? -14.879 8.769 9.243 1.00 89.25 92 ALA A O 1
ATOM 724 N N . ARG A 1 93 ? -13.714 9.235 11.094 1.00 90.56 93 ARG A N 1
ATOM 725 C CA . ARG A 1 93 ? -13.117 10.481 10.597 1.00 90.56 93 ARG A CA 1
ATOM 726 C C . ARG A 1 93 ? -11.653 10.565 10.987 1.00 90.56 93 ARG A C 1
ATOM 728 O O . ARG A 1 93 ? -11.309 10.363 12.161 1.00 90.56 93 ARG A O 1
ATOM 735 N N . GLY A 1 94 ? -10.805 10.918 10.031 1.00 91.44 94 GLY A N 1
ATOM 736 C CA . GLY A 1 94 ? -9.378 11.036 10.278 1.00 91.44 94 GLY A CA 1
ATOM 737 C C . GLY A 1 94 ? -8.551 11.308 9.034 1.00 91.44 94 GLY A C 1
ATOM 738 O O . GLY A 1 94 ? -9.059 11.560 7.942 1.00 91.44 94 GLY A O 1
ATOM 739 N N . SER A 1 95 ? -7.242 11.267 9.241 1.00 93.88 95 SER A N 1
ATOM 740 C CA . SER A 1 95 ? -6.255 11.280 8.176 1.00 93.88 95 SER A CA 1
ATOM 741 C C . SER A 1 95 ? -5.136 10.298 8.489 1.00 93.88 95 SER A C 1
ATOM 743 O O . SER A 1 95 ? -4.794 10.077 9.654 1.00 93.88 95 SER A O 1
ATOM 745 N N . LEU A 1 96 ? -4.559 9.745 7.435 1.00 95.12 96 LEU A N 1
ATOM 746 C CA . LEU A 1 96 ? -3.382 8.901 7.435 1.00 95.12 96 LEU A CA 1
ATOM 747 C C . LEU A 1 96 ? -2.320 9.590 6.582 1.00 95.12 96 LEU A C 1
ATOM 749 O O . LEU A 1 96 ? -2.594 10.004 5.457 1.00 95.12 96 LEU A O 1
ATOM 753 N N . SER A 1 97 ? -1.112 9.697 7.121 1.00 95.06 97 SER A N 1
ATOM 754 C CA . SER A 1 97 ? 0.020 10.316 6.442 1.00 95.06 97 SER A CA 1
ATOM 755 C C . SER A 1 97 ? 1.214 9.379 6.487 1.00 95.06 97 SER A C 1
ATOM 757 O O . SER A 1 97 ? 1.557 8.868 7.552 1.00 95.06 97 SER A O 1
ATOM 759 N N . ALA A 1 98 ? 1.881 9.198 5.353 1.00 93.62 98 ALA A N 1
ATOM 760 C CA . ALA A 1 98 ? 3.119 8.434 5.263 1.00 93.62 98 ALA A CA 1
ATOM 761 C C . ALA A 1 98 ? 4.147 9.184 4.416 1.00 93.62 98 ALA A C 1
ATOM 763 O O . ALA A 1 98 ? 3.803 9.866 3.454 1.00 93.62 98 ALA A O 1
ATOM 764 N N . ARG A 1 99 ? 5.427 9.056 4.770 1.00 93.38 99 ARG A N 1
ATOM 765 C CA . ARG A 1 99 ? 6.548 9.534 3.956 1.00 93.38 99 ARG A CA 1
ATOM 766 C C . ARG A 1 99 ? 7.302 8.317 3.442 1.00 93.38 99 ARG A C 1
ATOM 768 O O . ARG A 1 99 ? 7.877 7.585 4.239 1.00 93.38 99 ARG A O 1
ATOM 775 N N . ILE A 1 100 ? 7.263 8.100 2.132 1.00 90.94 100 ILE A N 1
ATOM 776 C CA . ILE A 1 100 ? 7.718 6.859 1.499 1.00 90.94 100 ILE A CA 1
ATOM 777 C C . ILE A 1 100 ? 8.724 7.183 0.399 1.00 90.94 100 ILE A C 1
ATOM 779 O O . ILE A 1 100 ? 8.487 8.055 -0.436 1.00 90.94 100 ILE A O 1
ATOM 783 N N . THR A 1 101 ? 9.834 6.451 0.392 1.00 89.75 101 THR A N 1
ATOM 784 C CA . THR A 1 101 ? 10.766 6.378 -0.736 1.00 89.75 101 THR A CA 1
ATOM 785 C C . THR A 1 101 ? 10.466 5.092 -1.491 1.00 89.75 101 THR A C 1
ATOM 787 O O . THR A 1 101 ? 10.727 4.009 -0.968 1.00 89.75 101 THR A O 1
ATOM 790 N N . ALA A 1 102 ? 9.877 5.196 -2.682 1.00 89.69 102 ALA A N 1
ATOM 791 C CA . ALA A 1 102 ? 9.473 4.017 -3.441 1.00 89.69 102 ALA A CA 1
ATOM 792 C C . ALA A 1 102 ? 10.615 3.517 -4.347 1.00 89.69 102 ALA A C 1
ATOM 794 O O . ALA A 1 102 ? 11.320 4.334 -4.949 1.00 89.69 102 ALA A O 1
ATOM 795 N N . PRO A 1 103 ? 10.813 2.193 -4.476 1.00 89.19 103 PRO A N 1
ATOM 796 C CA . PRO A 1 103 ? 11.688 1.635 -5.498 1.00 89.19 103 PRO A CA 1
ATOM 797 C C . PRO A 1 103 ? 11.179 1.962 -6.908 1.00 89.19 103 PRO A C 1
ATOM 799 O O . PRO A 1 103 ? 9.982 1.901 -7.168 1.00 89.19 103 PRO A O 1
ATOM 802 N N . VAL A 1 104 ? 12.101 2.236 -7.834 1.00 89.12 104 VAL A N 1
ATOM 803 C CA . VAL A 1 104 ? 11.799 2.473 -9.255 1.00 89.12 104 VAL A CA 1
ATOM 804 C C . VAL A 1 104 ? 12.588 1.471 -10.085 1.00 89.12 104 VAL A C 1
ATOM 806 O O . VAL A 1 104 ? 13.792 1.630 -10.288 1.00 89.12 104 VAL A O 1
ATOM 809 N N . ALA A 1 105 ? 11.924 0.407 -10.530 1.00 87.75 105 ALA A N 1
ATOM 810 C CA . ALA A 1 105 ? 12.546 -0.629 -11.342 1.00 87.75 105 ALA A CA 1
ATOM 811 C C . ALA A 1 105 ? 11.522 -1.396 -12.185 1.00 87.75 105 ALA A C 1
ATOM 813 O O . ALA A 1 105 ? 10.371 -1.579 -11.799 1.00 87.75 105 ALA A O 1
ATOM 814 N N . SER A 1 106 ? 11.983 -1.887 -13.333 1.00 88.69 106 SER A N 1
ATOM 815 C CA . SER A 1 106 ? 11.197 -2.733 -14.230 1.00 88.69 106 SER A CA 1
ATOM 816 C C . SER A 1 106 ? 10.722 -4.013 -13.524 1.00 88.69 106 SER A C 1
ATOM 818 O O . SER A 1 106 ? 11.513 -4.665 -12.837 1.00 88.69 106 SER A O 1
ATOM 820 N N . GLY A 1 107 ? 9.443 -4.367 -13.689 1.00 87.12 107 GLY A N 1
ATOM 821 C CA . GLY A 1 107 ? 8.826 -5.535 -13.058 1.00 87.12 107 GLY A CA 1
ATOM 822 C C . GLY A 1 107 ? 8.603 -5.410 -11.549 1.00 87.12 107 GLY A C 1
ATOM 823 O O . GLY A 1 107 ? 8.446 -6.435 -10.891 1.00 87.12 107 GLY A O 1
ATOM 824 N N . ILE A 1 108 ? 8.636 -4.200 -10.984 1.00 89.25 108 ILE A N 1
ATOM 825 C CA . ILE A 1 108 ? 8.427 -3.948 -9.553 1.00 89.25 108 ILE A CA 1
ATOM 826 C C . ILE A 1 108 ? 7.184 -3.081 -9.344 1.00 89.25 108 ILE A C 1
ATOM 828 O O . ILE A 1 108 ? 6.945 -2.139 -10.100 1.00 89.25 108 ILE A O 1
ATOM 832 N N . TRP A 1 109 ? 6.421 -3.410 -8.302 1.00 92.75 109 TRP A N 1
ATOM 833 C CA . TRP A 1 109 ? 5.155 -2.778 -7.941 1.00 92.75 109 TRP A CA 1
ATOM 834 C C . TRP A 1 109 ? 5.117 -2.446 -6.439 1.00 92.75 109 TRP A C 1
ATOM 836 O O . TRP A 1 109 ? 4.642 -3.250 -5.633 1.00 92.75 109 TRP A O 1
ATOM 846 N N . PRO A 1 110 ? 5.675 -1.303 -5.999 1.00 94.62 110 PRO A N 1
ATOM 847 C CA . PRO A 1 110 ? 5.455 -0.814 -4.644 1.00 94.62 110 PRO A CA 1
ATOM 848 C C . PRO A 1 110 ? 4.013 -0.338 -4.456 1.00 94.62 110 PRO A C 1
ATOM 850 O O . PRO A 1 110 ? 3.464 0.322 -5.337 1.00 94.62 110 PRO A O 1
ATOM 853 N N . ALA A 1 111 ? 3.442 -0.621 -3.284 1.00 96.50 111 ALA A N 1
ATOM 854 C CA . ALA A 1 111 ? 2.114 -0.151 -2.914 1.00 96.50 111 ALA A CA 1
ATOM 855 C C . ALA A 1 111 ? 2.027 0.287 -1.442 1.00 96.50 111 ALA A C 1
ATOM 857 O O . ALA A 1 111 ? 2.627 -0.326 -0.551 1.00 96.50 111 ALA A O 1
ATOM 858 N N . PHE A 1 112 ? 1.247 1.340 -1.195 1.00 97.88 112 PHE A N 1
ATOM 859 C CA . PHE A 1 112 ? 0.770 1.797 0.110 1.00 97.88 112 PHE A CA 1
ATOM 860 C C . PHE A 1 112 ? -0.738 2.008 0.025 1.00 97.88 112 PHE A C 1
ATOM 862 O O . PHE A 1 112 ? -1.217 2.875 -0.705 1.00 97.88 112 PHE A O 1
ATOM 869 N N . TRP A 1 113 ? -1.481 1.188 0.752 1.00 98.06 113 TRP A N 1
ATOM 870 C CA . TRP A 1 113 ? -2.892 0.964 0.474 1.00 98.06 113 TRP A CA 1
ATOM 871 C C . TRP A 1 113 ? -3.627 0.469 1.715 1.00 98.06 113 TRP A C 1
ATOM 873 O O . TRP A 1 113 ? -3.019 0.256 2.769 1.00 98.06 113 TRP A O 1
ATOM 883 N N . LEU A 1 114 ? -4.945 0.335 1.611 1.00 97.81 114 LEU A N 1
ATOM 884 C CA . LEU A 1 114 ? -5.827 -0.042 2.704 1.00 97.81 114 LEU A CA 1
ATOM 885 C C . LEU A 1 114 ? -6.770 -1.169 2.281 1.00 97.81 114 LEU A C 1
ATOM 887 O O . LEU A 1 114 ? -7.376 -1.110 1.213 1.00 97.81 114 LEU A O 1
ATOM 891 N N . LEU A 1 115 ? -6.971 -2.128 3.186 1.00 96.00 115 LEU A N 1
ATOM 892 C CA . LEU A 1 115 ? -7.988 -3.177 3.069 1.00 96.00 115 LEU A CA 1
ATOM 893 C C . LEU A 1 115 ? -8.757 -3.344 4.380 1.00 96.00 115 LEU A C 1
ATOM 895 O O . LEU A 1 115 ? -8.165 -3.160 5.448 1.00 96.00 115 LEU A O 1
ATOM 899 N N . PRO A 1 116 ? -10.036 -3.749 4.339 1.00 95.06 116 PRO A N 1
ATOM 900 C CA . PRO A 1 116 ? -10.782 -4.126 5.530 1.00 95.06 116 PRO A CA 1
ATOM 901 C C . PRO A 1 116 ? -10.088 -5.251 6.307 1.00 95.06 116 PRO A C 1
ATOM 903 O O . PRO A 1 116 ? -9.458 -6.139 5.735 1.00 95.06 116 PRO A O 1
ATOM 906 N N . GLN A 1 117 ? -10.219 -5.233 7.631 1.00 94.94 117 GLN A N 1
ATOM 907 C CA . GLN A 1 117 ? -9.784 -6.346 8.469 1.00 94.94 117 GLN A CA 1
ATOM 908 C C . GLN A 1 117 ? -10.557 -7.634 8.152 1.00 94.94 117 GLN A C 1
ATOM 910 O O . GLN A 1 117 ? -11.747 -7.601 7.835 1.00 94.94 117 GLN A O 1
ATOM 915 N N . ASP A 1 118 ? -9.887 -8.773 8.320 1.00 91.38 118 ASP A N 1
ATOM 916 C CA . ASP A 1 118 ? -10.486 -10.087 8.094 1.00 91.38 118 ASP A CA 1
ATOM 917 C C . ASP A 1 118 ? -11.659 -10.389 9.052 1.00 91.38 118 ASP A C 1
ATOM 919 O O . ASP A 1 118 ? -11.624 -9.990 10.222 1.00 91.38 118 ASP A O 1
ATOM 923 N N . PRO A 1 119 ? -12.652 -11.182 8.610 1.00 92.38 119 PRO A N 1
ATOM 924 C CA . PRO A 1 119 ? -12.884 -11.577 7.222 1.00 92.38 119 PRO A CA 1
ATOM 925 C C . PRO A 1 119 ? -13.487 -10.420 6.405 1.00 92.38 119 PRO A C 1
ATOM 927 O O . PRO A 1 119 ? -14.284 -9.628 6.923 1.00 92.38 119 PRO A O 1
ATOM 930 N N . PHE A 1 120 ? -13.142 -10.373 5.118 1.00 90.69 120 PHE A N 1
ATOM 931 C CA . PHE A 1 120 ? -13.718 -9.448 4.144 1.00 90.69 120 PHE A CA 1
ATOM 932 C C . PHE A 1 120 ? -13.869 -10.114 2.768 1.00 90.69 120 PHE A C 1
ATOM 934 O O . PHE A 1 120 ? -13.225 -11.125 2.480 1.00 90.69 120 PHE A O 1
ATOM 941 N N . GLN A 1 121 ? -14.728 -9.555 1.919 1.00 89.25 121 GLN A N 1
ATOM 942 C CA . GLN A 1 121 ? -14.972 -10.003 0.553 1.00 89.25 121 GLN A CA 1
ATOM 943 C C . GLN A 1 121 ? -14.498 -8.950 -0.449 1.00 89.25 121 GLN A C 1
ATOM 945 O O . GLN A 1 121 ? -15.174 -7.953 -0.702 1.00 89.25 121 GLN A O 1
ATOM 950 N N . TRP A 1 122 ? -13.358 -9.200 -1.086 1.00 87.69 122 TRP A N 1
ATOM 951 C CA . TRP A 1 122 ? -12.902 -8.374 -2.199 1.00 87.69 122 TRP A CA 1
ATOM 952 C C . TRP A 1 122 ? -13.731 -8.631 -3.470 1.00 87.69 122 TRP A C 1
ATOM 954 O O . TRP A 1 122 ? -14.118 -9.778 -3.722 1.00 87.69 122 TRP A O 1
ATOM 964 N N . PRO A 1 123 ? -14.009 -7.608 -4.297 1.00 86.69 123 PRO A N 1
ATOM 965 C CA . PRO A 1 123 ? -13.777 -6.167 -4.102 1.00 86.69 123 PRO A CA 1
ATOM 966 C C . PRO A 1 123 ? -14.953 -5.448 -3.416 1.00 86.69 123 PRO A C 1
ATOM 968 O O . PRO A 1 123 ? -14.992 -4.221 -3.383 1.00 86.69 123 PRO A O 1
ATOM 971 N N . ASN A 1 124 ? -15.963 -6.177 -2.937 1.00 86.81 124 ASN A N 1
ATOM 972 C CA . ASN A 1 124 ? -17.212 -5.585 -2.447 1.00 86.81 124 ASN A CA 1
ATOM 973 C C . ASN A 1 124 ? -17.020 -4.801 -1.143 1.00 86.81 124 ASN A C 1
ATOM 975 O O . ASN A 1 124 ? -17.585 -3.723 -0.993 1.00 86.81 124 ASN A O 1
ATOM 979 N N . ASP A 1 125 ? -16.181 -5.302 -0.238 1.00 90.75 125 ASP A N 1
ATOM 980 C CA . ASP A 1 125 ? -15.908 -4.636 1.038 1.00 90.75 125 ASP A CA 1
ATOM 981 C C . ASP A 1 125 ? -14.966 -3.427 0.893 1.00 90.75 125 ASP A C 1
ATOM 983 O O . ASP A 1 125 ? -14.854 -2.624 1.820 1.00 90.75 125 ASP A O 1
ATOM 987 N N . GLY A 1 126 ? -14.364 -3.252 -0.285 1.00 91.31 126 GLY A N 1
ATOM 988 C CA . GLY A 1 126 ? -13.585 -2.082 -0.673 1.00 91.31 126 GLY A CA 1
ATOM 989 C C . GLY A 1 126 ? -12.065 -2.249 -0.582 1.00 91.31 126 GLY A C 1
ATOM 990 O O . GLY A 1 126 ? -11.555 -3.071 0.176 1.00 91.31 126 GLY A O 1
ATOM 991 N N . GLU A 1 127 ? -11.354 -1.424 -1.349 1.00 93.94 127 GLU A N 1
ATOM 992 C CA . GLU A 1 127 ? -9.891 -1.258 -1.351 1.00 93.94 127 GLU A CA 1
ATOM 993 C C . GLU A 1 127 ? -9.552 0.201 -1.667 1.00 93.94 127 GLU A C 1
ATOM 995 O O . GLU A 1 127 ? -10.282 0.860 -2.421 1.00 93.94 127 GLU A O 1
ATOM 1000 N N . ILE A 1 128 ? -8.477 0.713 -1.063 1.00 94.94 128 ILE A N 1
ATOM 1001 C CA . ILE A 1 128 ? -8.006 2.083 -1.281 1.00 94.94 128 ILE A CA 1
ATOM 1002 C C . ILE A 1 128 ? -6.504 2.086 -1.510 1.00 94.94 128 ILE A C 1
ATOM 1004 O O . ILE A 1 128 ? -5.729 1.889 -0.572 1.00 94.94 128 ILE A O 1
ATOM 1008 N N . ASP A 1 129 ? -6.107 2.451 -2.717 1.00 96.31 129 ASP A N 1
ATOM 1009 C CA . ASP A 1 129 ? -4.717 2.542 -3.131 1.00 96.31 129 ASP A CA 1
ATOM 1010 C C . ASP A 1 129 ? -4.268 3.995 -3.063 1.00 96.31 129 ASP A C 1
ATOM 1012 O O . ASP A 1 129 ? -4.618 4.844 -3.887 1.00 96.31 129 ASP A O 1
ATOM 1016 N N . ILE A 1 130 ? -3.522 4.310 -2.003 1.00 97.50 130 ILE A N 1
ATOM 1017 C CA . ILE A 1 130 ? -3.024 5.665 -1.739 1.00 97.50 130 ILE A CA 1
ATOM 1018 C C . ILE A 1 130 ? -1.762 5.923 -2.564 1.00 97.50 130 ILE A C 1
ATOM 1020 O O . ILE A 1 130 ? -1.531 7.047 -3.028 1.00 97.50 130 ILE A O 1
ATOM 1024 N N . MET A 1 131 ? -0.927 4.895 -2.723 1.00 96.88 131 MET A N 1
ATOM 1025 C CA . MET A 1 131 ? 0.171 4.915 -3.667 1.00 96.88 131 MET A CA 1
ATOM 1026 C C . MET A 1 131 ? 0.380 3.569 -4.335 1.00 96.88 131 MET A C 1
ATOM 1028 O O . MET A 1 131 ? 0.598 2.584 -3.636 1.00 96.88 131 MET A O 1
ATOM 1032 N N . GLU A 1 132 ? 0.424 3.577 -5.662 1.00 95.81 132 GLU A N 1
ATOM 1033 C CA . GLU A 1 132 ? 0.966 2.498 -6.478 1.00 95.81 132 GLU A CA 1
ATOM 1034 C C . GLU A 1 132 ? 1.845 3.079 -7.581 1.00 95.81 132 GLU A C 1
ATOM 1036 O O . GLU A 1 132 ? 1.544 4.123 -8.157 1.00 95.81 132 GLU A O 1
ATOM 1041 N N . ALA A 1 133 ? 2.934 2.390 -7.887 1.00 93.75 133 ALA A N 1
ATOM 1042 C CA . ALA A 1 133 ? 3.746 2.635 -9.073 1.00 93.75 133 ALA A CA 1
ATOM 1043 C C . ALA A 1 133 ? 4.098 1.283 -9.685 1.00 93.75 133 ALA A C 1
ATOM 1045 O O . ALA A 1 133 ? 4.203 0.291 -8.958 1.00 93.75 133 ALA A O 1
ATOM 1046 N N . TRP A 1 134 ? 4.291 1.220 -10.998 1.00 92.12 134 TRP A N 1
ATOM 1047 C CA . TRP A 1 134 ? 4.501 -0.050 -11.695 1.00 92.12 134 TRP A CA 1
ATOM 1048 C C . TRP A 1 134 ? 5.658 0.056 -12.674 1.00 92.12 134 TRP A C 1
ATOM 1050 O O . TRP A 1 134 ? 5.880 1.083 -13.309 1.00 92.12 134 TRP A O 1
ATOM 1060 N N . ASN A 1 135 ? 6.395 -1.039 -12.861 1.00 90.31 135 ASN A N 1
ATOM 1061 C CA . ASN A 1 135 ? 7.389 -1.161 -13.930 1.00 90.31 135 ASN A CA 1
ATOM 1062 C C . ASN A 1 135 ? 8.461 -0.056 -13.978 1.00 90.31 135 ASN A C 1
ATOM 1064 O O . ASN A 1 135 ? 9.077 0.176 -15.020 1.00 90.31 135 ASN A O 1
ATOM 1068 N N . GLY A 1 136 ? 8.742 0.582 -12.842 1.00 88.19 136 GLY A N 1
ATOM 1069 C CA . GLY A 1 136 ? 9.723 1.659 -12.756 1.00 88.19 136 GLY A CA 1
ATOM 1070 C C . GLY A 1 136 ? 9.245 2.960 -13.391 1.00 88.19 136 GLY A C 1
ATOM 1071 O O . GLY A 1 136 ? 10.071 3.816 -13.720 1.00 88.19 136 GLY A O 1
ATOM 1072 N N . ASP A 1 137 ? 7.934 3.117 -13.559 1.00 92.44 137 ASP A N 1
ATOM 1073 C CA . ASP A 1 137 ? 7.362 4.420 -13.818 1.00 92.44 137 ASP A CA 1
ATOM 1074 C C . ASP A 1 137 ? 7.540 5.354 -12.608 1.00 92.44 137 ASP A C 1
ATOM 1076 O O . ASP A 1 137 ? 8.021 4.995 -11.527 1.00 92.44 137 ASP A O 1
ATOM 1080 N N . ARG A 1 138 ? 7.256 6.630 -12.848 1.00 94.88 138 ARG A N 1
ATOM 1081 C CA . ARG A 1 138 ? 7.360 7.699 -11.849 1.00 94.88 138 ARG A CA 1
ATOM 1082 C C . ARG A 1 138 ? 6.016 8.398 -11.724 1.00 94.88 138 ARG A C 1
ATOM 1084 O O . ARG A 1 138 ? 5.951 9.625 -11.649 1.00 94.88 138 ARG A O 1
ATOM 1091 N N . THR A 1 139 ? 4.959 7.601 -11.746 1.00 94.88 139 THR A N 1
ATOM 1092 C CA . THR A 1 139 ? 3.569 8.029 -11.661 1.00 94.88 139 THR A CA 1
ATOM 1093 C C . THR A 1 139 ? 2.952 7.311 -10.481 1.00 94.88 139 THR A C 1
ATOM 1095 O O . THR A 1 139 ? 3.146 6.115 -10.312 1.00 94.88 139 THR A O 1
ATOM 1098 N N . ASN A 1 140 ? 2.248 8.058 -9.641 1.00 95.31 140 ASN A N 1
ATOM 1099 C CA . ASN A 1 140 ? 1.380 7.456 -8.653 1.00 95.31 140 ASN A CA 1
ATOM 1100 C C . ASN A 1 140 ? 0.026 7.146 -9.294 1.00 95.31 140 ASN A C 1
ATOM 1102 O O . ASN A 1 140 ? -0.604 8.063 -9.826 1.00 95.31 140 ASN A O 1
ATOM 1106 N N . HIS A 1 141 ? -0.413 5.899 -9.198 1.00 93.38 141 HIS A N 1
ATOM 1107 C CA . HIS A 1 141 ? -1.734 5.425 -9.590 1.00 93.38 141 HIS A CA 1
ATOM 1108 C C . HIS A 1 141 ? -2.573 5.278 -8.324 1.00 93.38 141 HIS A C 1
ATOM 1110 O O . HIS A 1 141 ? -2.469 4.278 -7.626 1.00 93.38 141 HIS A O 1
ATOM 1116 N N . THR A 1 142 ? -3.361 6.296 -7.970 1.00 92.38 142 THR A N 1
ATOM 1117 C CA . THR A 1 142 ? -4.290 6.150 -6.840 1.00 92.38 142 THR A CA 1
ATOM 1118 C C . THR A 1 142 ? -5.573 5.514 -7.314 1.00 92.38 142 THR A C 1
ATOM 1120 O O . THR A 1 142 ? -6.106 5.925 -8.343 1.00 92.38 142 THR A O 1
ATOM 1123 N N . CYS A 1 143 ? -6.087 4.546 -6.567 1.00 89.25 143 CYS A N 1
ATOM 1124 C CA . CYS A 1 143 ? -7.286 3.821 -6.945 1.00 89.25 143 CYS A CA 1
ATOM 1125 C C . CYS A 1 143 ? -8.227 3.613 -5.758 1.00 89.25 143 CYS A C 1
ATOM 1127 O O . CYS A 1 143 ? -7.856 3.655 -4.587 1.00 89.25 143 CYS A O 1
ATOM 1129 N N . LEU A 1 144 ? -9.503 3.462 -6.085 1.00 89.25 144 LEU A N 1
ATOM 1130 C CA . LEU A 1 144 ? -10.537 3.003 -5.177 1.00 89.25 144 LEU A CA 1
ATOM 1131 C C . LEU A 1 144 ? -11.225 1.835 -5.874 1.00 89.25 144 LEU A C 1
ATOM 1133 O O . LEU A 1 144 ? -11.651 1.992 -7.023 1.00 89.25 144 LEU A O 1
ATOM 1137 N N . HIS A 1 145 ? -11.391 0.719 -5.172 1.00 87.06 145 HIS A N 1
ATOM 1138 C CA . HIS A 1 145 ? -12.136 -0.436 -5.668 1.00 87.06 145 HIS A CA 1
ATOM 1139 C C . HIS A 1 145 ? -13.398 -0.623 -4.834 1.00 87.06 145 HIS A C 1
ATOM 1141 O O . HIS A 1 145 ? -13.340 -0.631 -3.605 1.00 87.06 145 HIS A O 1
ATOM 1147 N N . TRP A 1 146 ? -14.546 -0.760 -5.499 1.00 83.44 146 TRP A N 1
ATOM 1148 C CA . TRP A 1 146 ? -15.811 -1.114 -4.854 1.00 83.44 146 TRP A CA 1
ATOM 1149 C C . TRP A 1 146 ? -16.685 -1.901 -5.841 1.00 83.44 146 TRP A C 1
ATOM 1151 O O . TRP A 1 146 ? -17.360 -1.356 -6.715 1.00 83.44 146 TRP A O 1
ATOM 1161 N N . GLY A 1 147 ? -16.632 -3.228 -5.739 1.00 77.94 147 GLY A N 1
ATOM 1162 C CA . GLY A 1 147 ? -17.288 -4.133 -6.688 1.00 77.94 147 GLY A CA 1
ATOM 1163 C C . GLY A 1 147 ? -16.423 -4.512 -7.900 1.00 77.94 147 GLY A C 1
ATOM 1164 O O . GLY A 1 147 ? -15.391 -3.910 -8.190 1.00 77.94 147 GLY A O 1
ATOM 1165 N N . HIS A 1 148 ? -16.810 -5.595 -8.583 1.00 69.06 148 HIS A N 1
ATOM 1166 C CA . HIS A 1 148 ? -16.037 -6.130 -9.708 1.00 69.06 148 HIS A CA 1
ATOM 1167 C C . HIS A 1 148 ? -16.108 -5.197 -10.915 1.00 69.06 148 HIS A C 1
ATOM 1169 O O . HIS A 1 148 ? -17.192 -4.744 -11.291 1.00 69.06 148 HIS A O 1
ATOM 1175 N N . PHE A 1 149 ? -14.961 -4.986 -11.561 1.00 63.38 149 PHE A N 1
ATOM 1176 C CA . PHE A 1 149 ? -14.922 -4.388 -12.887 1.00 63.38 149 PHE A CA 1
ATOM 1177 C C . PHE A 1 149 ? -15.637 -5.314 -13.879 1.00 63.38 149 PHE A C 1
ATOM 1179 O O . PHE A 1 149 ? -15.240 -6.463 -14.077 1.00 63.38 149 PHE A O 1
ATOM 1186 N N . ASN A 1 150 ? -16.687 -4.812 -14.521 1.00 61.19 150 ASN A N 1
ATOM 1187 C CA . ASN A 1 150 ? -17.248 -5.403 -15.727 1.00 61.19 150 ASN A CA 1
ATOM 1188 C C . ASN A 1 150 ? -17.449 -4.290 -16.766 1.00 61.19 150 ASN A C 1
ATOM 1190 O O . ASN A 1 150 ? -17.597 -3.123 -16.412 1.00 61.19 150 ASN A O 1
ATOM 1194 N N . GLY A 1 151 ? -17.404 -4.631 -18.058 1.00 57.78 151 GLY A N 1
ATOM 1195 C CA . GLY A 1 151 ? -17.426 -3.634 -19.141 1.00 57.78 151 GLY A CA 1
ATOM 1196 C C . GLY A 1 151 ? -18.672 -2.735 -19.167 1.00 57.78 151 GLY A C 1
ATOM 1197 O O . GLY A 1 151 ? -18.641 -1.675 -19.784 1.00 57.78 151 GLY A O 1
ATOM 1198 N N . GLU A 1 152 ? -19.747 -3.133 -18.485 1.00 54.59 152 GLU A N 1
ATOM 1199 C CA . GLU A 1 152 ? -20.982 -2.354 -18.343 1.00 54.59 152 GLU A CA 1
ATOM 1200 C C . GLU A 1 152 ? -20.924 -1.334 -17.189 1.00 54.59 152 GLU A C 1
ATOM 1202 O O . GLU A 1 152 ? -21.620 -0.322 -17.246 1.00 54.59 152 GLU A O 1
ATOM 1207 N N . ASP A 1 153 ? -20.072 -1.546 -16.179 1.00 56.88 153 ASP A N 1
ATOM 1208 C CA . ASP A 1 153 ? -19.926 -0.683 -15.002 1.00 56.88 153 ASP A CA 1
ATOM 1209 C C . ASP A 1 153 ? -18.453 -0.330 -14.740 1.00 56.88 153 ASP A C 1
ATOM 1211 O O . ASP A 1 153 ? -17.831 -0.684 -13.734 1.00 56.88 153 ASP A O 1
ATOM 1215 N N . TRP A 1 154 ? -17.890 0.408 -15.696 1.00 53.91 154 TRP A N 1
ATOM 1216 C CA . TRP A 1 154 ? -16.510 0.899 -15.688 1.00 53.91 154 TRP A CA 1
ATOM 1217 C C . TRP A 1 154 ? -16.195 1.860 -14.528 1.00 53.91 154 TRP A C 1
ATOM 1219 O O . TRP A 1 154 ? -15.031 2.161 -14.287 1.00 53.91 154 TRP A O 1
ATOM 1229 N N . ASN A 1 155 ? -17.210 2.331 -13.794 1.00 58.47 155 ASN A N 1
ATOM 1230 C CA . ASN A 1 155 ? -17.066 3.285 -12.694 1.00 58.47 155 ASN A CA 1
ATOM 1231 C C . ASN A 1 155 ? -16.729 2.641 -11.343 1.00 58.47 155 ASN A C 1
ATOM 1233 O O . ASN A 1 155 ? -16.617 3.369 -10.362 1.00 58.47 155 ASN A O 1
ATOM 1237 N N . LYS A 1 156 ? -16.573 1.314 -11.261 1.00 63.88 156 LYS A N 1
ATOM 1238 C CA . LYS A 1 156 ? -16.260 0.589 -10.012 1.00 63.88 156 LYS A CA 1
ATOM 1239 C C . LYS A 1 156 ? -14.774 0.552 -9.651 1.00 63.88 156 LYS A C 1
ATOM 1241 O O . LYS A 1 156 ? -14.405 -0.034 -8.636 1.00 63.88 156 LYS A O 1
ATOM 1246 N N . HIS A 1 157 ? -13.929 1.127 -10.504 1.00 67.62 157 HIS A N 1
ATOM 1247 C CA . HIS A 1 157 ? -12.514 1.399 -10.262 1.00 67.62 157 HIS A CA 1
ATOM 1248 C C . HIS A 1 157 ? -12.266 2.850 -10.666 1.00 67.62 157 HIS A C 1
ATOM 1250 O O . HIS A 1 157 ? -12.684 3.267 -11.748 1.00 67.62 157 HIS A O 1
ATOM 1256 N N . ARG A 1 158 ? -11.607 3.640 -9.819 1.00 68.06 158 ARG A N 1
ATOM 1257 C CA . ARG A 1 158 ? -11.263 5.022 -10.174 1.00 68.06 158 ARG A CA 1
ATOM 1258 C C . ARG A 1 158 ? -9.782 5.261 -9.992 1.00 68.06 158 ARG A C 1
ATOM 1260 O O . ARG A 1 158 ? -9.366 5.610 -8.896 1.00 68.06 158 ARG A O 1
ATOM 1267 N N . VAL A 1 159 ? -9.045 5.152 -11.092 1.00 76.38 159 VAL A N 1
ATOM 1268 C CA . VAL A 1 159 ? -7.620 5.471 -11.125 1.00 76.38 159 VAL A CA 1
ATOM 1269 C C . VAL A 1 159 ? -7.424 6.963 -11.384 1.00 76.38 159 VAL A C 1
ATOM 1271 O O . VAL A 1 159 ? -8.038 7.533 -12.290 1.00 76.38 159 VAL A O 1
ATOM 1274 N N . ILE A 1 160 ? -6.572 7.603 -10.590 1.00 85.00 160 ILE A N 1
ATOM 1275 C CA . ILE A 1 160 ? -6.041 8.935 -10.871 1.00 85.00 160 ILE A CA 1
ATOM 1276 C C . ILE A 1 160 ? -4.524 8.826 -10.951 1.00 85.00 160 ILE A C 1
ATOM 1278 O O . ILE A 1 160 ? -3.852 8.485 -9.981 1.00 85.00 160 ILE A O 1
ATOM 1282 N N . GLU A 1 161 ? -3.987 9.180 -12.113 1.00 91.25 161 GLU A N 1
ATOM 1283 C CA . GLU A 1 161 ? -2.550 9.234 -12.338 1.00 91.25 161 GLU A CA 1
ATOM 1284 C C . GLU A 1 161 ? -1.998 10.599 -11.932 1.00 91.25 161 GLU A C 1
ATOM 1286 O O . GLU A 1 161 ? -2.460 11.649 -12.384 1.00 91.25 161 GLU A O 1
ATOM 1291 N N . THR A 1 162 ? -0.976 10.596 -11.082 1.00 93.62 162 THR A N 1
ATOM 1292 C CA . THR A 1 162 ? -0.250 11.805 -10.690 1.00 93.62 162 THR A CA 1
ATOM 1293 C C . THR A 1 162 ? 1.240 11.604 -10.940 1.00 93.62 162 THR A C 1
ATOM 1295 O O . THR A 1 162 ? 1.857 10.792 -10.251 1.00 93.62 162 THR A O 1
ATOM 1298 N N . PRO A 1 163 ? 1.870 12.341 -11.872 1.00 96.38 163 PRO A N 1
ATOM 1299 C CA . PRO A 1 163 ? 3.314 12.273 -12.057 1.00 96.38 163 PRO A CA 1
ATOM 1300 C C . PRO A 1 163 ? 4.062 12.689 -10.783 1.00 96.38 163 PRO A C 1
ATOM 1302 O O . PRO A 1 163 ? 3.890 13.798 -10.275 1.00 96.38 163 PRO A O 1
ATOM 1305 N N . ILE A 1 164 ? 4.953 11.824 -10.299 1.00 94.44 164 ILE A N 1
ATOM 1306 C CA . ILE A 1 164 ? 5.865 12.080 -9.180 1.00 94.44 164 ILE A CA 1
ATOM 1307 C C . ILE A 1 164 ? 7.300 11.791 -9.650 1.00 94.44 164 ILE A C 1
ATOM 1309 O O . ILE A 1 164 ? 7.885 10.766 -9.299 1.00 94.44 164 ILE A O 1
ATOM 1313 N N . PRO A 1 165 ? 7.941 12.710 -10.404 1.00 94.12 165 PRO A N 1
ATOM 1314 C CA . PRO A 1 165 ? 9.272 12.479 -10.973 1.00 94.12 165 PRO A CA 1
ATOM 1315 C C . PRO A 1 165 ? 10.362 12.130 -9.953 1.00 94.12 165 PRO A C 1
ATOM 1317 O O . PRO A 1 165 ? 11.408 11.621 -10.338 1.00 94.12 165 PRO A O 1
ATOM 1320 N N . ARG A 1 166 ? 10.146 12.403 -8.659 1.00 89.06 166 ARG A N 1
ATOM 1321 C CA . ARG A 1 166 ? 11.074 12.092 -7.560 1.00 89.06 166 ARG A CA 1
ATOM 1322 C C . ARG A 1 166 ? 10.482 11.115 -6.536 1.00 89.06 166 ARG A C 1
ATOM 1324 O O . ARG A 1 166 ? 10.684 11.301 -5.338 1.00 89.06 166 ARG A O 1
ATOM 1331 N N . ILE A 1 167 ? 9.731 10.111 -6.991 1.00 89.00 167 ILE A N 1
ATOM 1332 C CA . ILE A 1 167 ? 9.112 9.085 -6.131 1.00 89.00 167 ILE A CA 1
ATOM 1333 C C . ILE A 1 167 ? 10.139 8.290 -5.291 1.00 89.00 167 ILE A C 1
ATOM 1335 O O . ILE A 1 167 ? 9.844 7.849 -4.182 1.00 89.00 167 ILE A O 1
ATOM 1339 N N . ASP A 1 168 ? 11.374 8.200 -5.785 1.00 88.44 168 ASP A N 1
ATOM 1340 C CA . ASP A 1 168 ? 12.553 7.573 -5.174 1.00 88.44 168 ASP A CA 1
ATOM 1341 C C . ASP A 1 168 ? 13.445 8.561 -4.401 1.00 88.44 168 ASP A C 1
ATOM 1343 O O . ASP A 1 168 ? 14.595 8.254 -4.081 1.00 88.44 168 ASP A O 1
ATOM 1347 N N . SER A 1 169 ? 12.957 9.772 -4.107 1.00 84.25 169 SER A N 1
ATOM 1348 C CA . SER A 1 169 ? 13.766 10.770 -3.404 1.00 84.25 169 SER A CA 1
ATOM 1349 C C . SER A 1 169 ? 14.219 10.244 -2.034 1.00 84.25 169 SER A C 1
ATOM 1351 O O . SER A 1 169 ? 13.374 9.787 -1.268 1.00 84.25 169 SER A O 1
ATOM 1353 N N . PRO A 1 170 ? 15.503 10.386 -1.648 1.00 77.19 170 PRO A N 1
ATOM 1354 C CA . PRO A 1 170 ? 15.991 9.930 -0.341 1.00 77.19 170 PRO A CA 1
ATOM 1355 C C . PRO A 1 170 ? 15.247 10.535 0.858 1.00 77.19 170 PRO A C 1
ATOM 1357 O O . PRO A 1 170 ? 15.187 9.923 1.918 1.00 77.19 170 PRO A O 1
ATOM 1360 N N . GLY A 1 171 ? 14.660 11.726 0.693 1.00 77.94 171 GLY A N 1
ATOM 1361 C CA . GLY A 1 171 ? 13.834 12.376 1.713 1.00 77.94 171 GLY A CA 1
ATOM 1362 C C . GLY A 1 171 ? 12.382 11.888 1.765 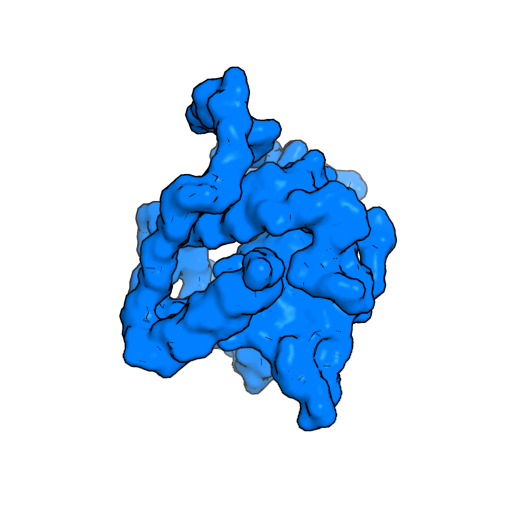1.00 77.94 171 GLY A C 1
ATOM 1363 O O . GLY A 1 171 ? 11.610 12.419 2.561 1.00 77.94 171 GLY A O 1
ATOM 1364 N N . GLY A 1 172 ? 11.999 10.933 0.917 1.00 86.12 172 GLY A N 1
ATOM 1365 C CA . GLY A 1 172 ? 10.648 10.403 0.768 1.00 86.12 172 GLY A CA 1
ATOM 1366 C C . GLY A 1 172 ? 9.630 11.410 0.226 1.00 86.12 172 GLY A C 1
ATOM 1367 O O . GLY A 1 172 ? 9.734 12.628 0.408 1.00 86.12 172 GLY A O 1
ATOM 1368 N N . VAL A 1 173 ? 8.596 10.885 -0.419 1.00 90.69 173 VAL A N 1
ATOM 1369 C CA . VAL A 1 173 ? 7.405 11.631 -0.831 1.00 90.69 173 VAL A CA 1
ATOM 1370 C C . VAL A 1 173 ? 6.325 11.453 0.228 1.00 90.69 173 VAL A C 1
ATOM 1372 O O . VAL A 1 173 ? 6.144 10.356 0.755 1.00 90.69 173 VAL A O 1
ATOM 1375 N N . ARG A 1 174 ? 5.638 12.543 0.585 1.00 94.00 174 ARG A N 1
ATOM 1376 C CA . ARG A 1 174 ? 4.525 12.503 1.537 1.00 94.00 174 ARG A CA 1
ATOM 1377 C C . ARG A 1 174 ? 3.230 12.167 0.800 1.00 94.00 174 ARG A C 1
ATOM 1379 O O . ARG A 1 174 ? 2.873 12.870 -0.139 1.00 94.00 174 ARG A O 1
ATOM 1386 N N . TYR A 1 175 ? 2.539 11.146 1.286 1.00 94.38 175 TYR A N 1
ATOM 1387 C CA . TYR A 1 175 ? 1.203 10.744 0.870 1.00 94.38 175 TYR A CA 1
ATOM 1388 C C . TYR A 1 175 ? 0.245 10.990 2.026 1.00 94.38 175 TYR A C 1
ATOM 1390 O O . TYR A 1 175 ? 0.527 10.597 3.159 1.00 94.38 175 TYR A O 1
ATOM 1398 N N . ASP A 1 176 ? -0.866 11.657 1.735 1.00 93.69 176 ASP A N 1
ATOM 1399 C CA . ASP A 1 176 ? -1.906 11.979 2.702 1.00 93.69 176 ASP A CA 1
ATOM 1400 C C . ASP A 1 176 ? -3.241 11.441 2.190 1.00 93.69 176 ASP A C 1
ATOM 1402 O O . ASP A 1 176 ? -3.639 11.714 1.059 1.00 93.69 176 ASP A O 1
ATOM 1406 N N . PHE A 1 177 ? -3.941 10.707 3.045 1.00 94.44 177 PHE A N 1
ATOM 1407 C CA . PHE A 1 177 ? -5.292 10.226 2.802 1.00 94.44 177 PHE A CA 1
ATOM 1408 C C . PHE A 1 177 ? -6.192 10.693 3.942 1.00 94.44 177 PHE A C 1
ATOM 1410 O O . PHE A 1 177 ? -5.861 10.505 5.110 1.00 94.44 177 PHE A O 1
ATOM 1417 N N . ALA A 1 178 ? -7.318 11.322 3.621 1.00 93.56 178 ALA A N 1
ATOM 1418 C CA . ALA A 1 178 ? -8.272 11.818 4.606 1.00 93.56 178 ALA A CA 1
ATOM 1419 C C . ALA A 1 178 ? -9.662 11.263 4.310 1.00 93.56 178 ALA A C 1
ATOM 1421 O O . ALA A 1 178 ? -10.064 11.188 3.149 1.00 93.56 178 ALA A O 1
ATOM 1422 N N . TRP A 1 179 ? -10.394 10.917 5.364 1.00 91.56 179 TRP A N 1
ATOM 1423 C CA . TRP A 1 179 ? -11.753 10.402 5.265 1.00 91.56 179 TRP A CA 1
ATOM 1424 C C . TRP A 1 179 ? -12.665 11.069 6.292 1.00 91.56 179 TRP A C 1
ATOM 1426 O O . TRP A 1 179 ? -12.244 11.462 7.387 1.00 91.56 179 TRP A O 1
ATOM 1436 N N . ASP A 1 180 ? -13.928 11.191 5.909 1.00 89.50 180 ASP A N 1
ATOM 1437 C CA . ASP A 1 180 ? -15.005 11.707 6.739 1.00 89.50 180 ASP A CA 1
ATOM 1438 C C . ASP A 1 180 ? -16.276 10.922 6.411 1.00 89.50 180 ASP A C 1
ATOM 1440 O O . ASP A 1 180 ? -16.923 11.160 5.391 1.00 89.50 180 ASP A O 1
ATOM 1444 N N . GLU A 1 181 ? -16.578 9.939 7.253 1.00 85.44 181 GLU A N 1
ATOM 1445 C CA . GLU A 1 181 ? -17.732 9.059 7.116 1.00 85.44 181 GLU A CA 1
ATOM 1446 C C . GLU A 1 181 ? -18.711 9.240 8.276 1.00 85.44 181 GLU A C 1
ATOM 1448 O O . GLU A 1 181 ? -18.364 9.699 9.374 1.00 85.44 181 GLU A O 1
ATOM 1453 N N . ASP A 1 182 ? -19.958 8.849 8.024 1.00 79.50 182 ASP A N 1
ATOM 1454 C CA . ASP A 1 182 ? -20.889 8.506 9.092 1.00 79.50 182 ASP A CA 1
ATOM 1455 C C . ASP A 1 182 ? -20.543 7.104 9.622 1.00 79.50 182 ASP A C 1
ATOM 1457 O O . ASP A 1 182 ? -20.083 6.249 8.869 1.00 79.50 182 ASP A O 1
ATOM 1461 N N . GLU A 1 183 ? -20.750 6.836 10.911 1.00 68.56 183 GLU A N 1
ATOM 1462 C CA . GLU A 1 183 ? -20.181 5.658 11.594 1.00 68.56 183 GLU A CA 1
ATOM 1463 C C . GLU A 1 183 ? -20.653 4.293 11.050 1.00 68.56 183 GLU A C 1
ATOM 1465 O O . GLU A 1 183 ? -20.097 3.254 11.425 1.00 68.56 183 GLU A O 1
ATOM 1470 N N . SER A 1 184 ? -21.679 4.287 10.193 1.00 67.12 184 SER A N 1
ATOM 1471 C CA . SER A 1 184 ? -22.380 3.092 9.712 1.00 67.12 184 SER A CA 1
ATOM 1472 C C . SER A 1 184 ? -22.250 2.815 8.211 1.00 67.12 184 SER A C 1
ATOM 1474 O O . SER A 1 184 ? -22.653 1.739 7.773 1.00 67.12 184 SER A O 1
ATOM 1476 N N . THR A 1 185 ? -21.684 3.731 7.421 1.00 69.19 185 THR A N 1
ATOM 1477 C CA . THR A 1 185 ? -21.597 3.591 5.958 1.00 69.19 185 THR A CA 1
ATOM 1478 C C . THR A 1 185 ? -20.150 3.702 5.504 1.00 69.19 185 THR A C 1
ATOM 1480 O O . THR A 1 185 ? -19.497 4.680 5.855 1.00 69.19 185 THR A O 1
ATOM 1483 N N . GLY A 1 186 ? -19.663 2.745 4.711 1.00 72.25 186 GLY A N 1
ATOM 1484 C CA . GLY A 1 186 ? -18.383 2.897 4.021 1.00 72.25 186 GLY A CA 1
ATOM 1485 C C . GLY A 1 186 ? -18.407 4.008 2.969 1.00 72.25 186 GLY A C 1
ATOM 1486 O O . GLY A 1 186 ? -19.436 4.648 2.721 1.00 72.25 186 GLY A O 1
ATOM 1487 N N . PHE A 1 187 ? -17.267 4.218 2.310 1.00 73.75 187 PHE A N 1
ATOM 1488 C CA . PHE A 1 187 ? -17.050 5.326 1.371 1.00 73.75 187 PHE A CA 1
ATOM 1489 C C . PHE A 1 187 ? -17.971 5.291 0.137 1.00 73.75 187 PHE A C 1
ATOM 1491 O O . PHE A 1 187 ? -18.025 6.259 -0.635 1.00 73.75 187 PHE A O 1
ATOM 1498 N N . LYS A 1 188 ? -18.725 4.200 -0.056 1.00 70.00 188 LYS A N 1
ATOM 1499 C CA . LYS A 1 188 ? -19.809 4.085 -1.030 1.00 70.00 188 LYS A CA 1
ATOM 1500 C C . LYS A 1 188 ? -21.062 3.493 -0.392 1.00 70.00 188 LYS A C 1
ATOM 1502 O O . LYS A 1 188 ? -21.024 2.594 0.441 1.00 70.00 188 LYS A O 1
ATOM 1507 N N . THR A 1 189 ? -22.209 4.008 -0.827 1.00 58.22 189 THR A N 1
ATOM 1508 C CA . THR A 1 189 ? -23.535 3.654 -0.297 1.00 58.22 189 THR A CA 1
ATOM 1509 C C . THR A 1 189 ? -24.011 2.254 -0.699 1.00 58.22 189 THR A C 1
ATOM 1511 O O . THR A 1 189 ? -25.099 1.856 -0.300 1.00 58.22 189 THR A O 1
ATOM 1514 N N . ASP A 1 190 ? -23.251 1.539 -1.528 1.00 60.44 190 ASP A N 1
ATOM 1515 C CA . ASP A 1 190 ? -23.563 0.215 -2.075 1.00 60.44 190 ASP A CA 1
ATOM 1516 C C . ASP A 1 190 ? -22.893 -0.946 -1.321 1.00 60.44 190 ASP A C 1
ATOM 1518 O O . ASP A 1 190 ? -23.031 -2.091 -1.747 1.00 60.44 190 ASP A O 1
ATOM 1522 N N . GLY A 1 191 ? -22.266 -0.688 -0.166 1.00 72.00 191 GLY A N 1
ATOM 1523 C CA . GLY A 1 191 ? -21.924 -1.748 0.789 1.00 72.00 191 GLY A CA 1
ATOM 1524 C C . GLY A 1 191 ? -20.441 -1.955 1.080 1.00 72.00 191 GLY A C 1
ATOM 1525 O O . GLY A 1 191 ? -20.099 -3.013 1.599 1.00 72.00 191 GLY A O 1
ATOM 1526 N N . THR A 1 192 ? -19.569 -0.976 0.809 1.00 86.06 192 THR A N 1
ATOM 1527 C CA . THR A 1 192 ? -18.185 -1.057 1.301 1.00 86.06 192 THR A CA 1
ATOM 1528 C C . THR A 1 192 ? -18.142 -1.019 2.830 1.00 86.06 192 THR A C 1
ATOM 1530 O O . THR A 1 192 ? -19.028 -0.463 3.495 1.00 86.06 192 THR A O 1
ATOM 1533 N N . ARG A 1 193 ? -17.099 -1.620 3.411 1.00 91.38 193 ARG A N 1
ATOM 1534 C CA . ARG A 1 193 ? -16.875 -1.595 4.859 1.00 91.38 193 ARG A CA 1
ATOM 1535 C C . ARG A 1 193 ? -16.654 -0.155 5.352 1.00 91.38 193 ARG A C 1
ATOM 1537 O O . ARG A 1 193 ? -16.093 0.662 4.621 1.00 91.38 193 ARG A O 1
ATOM 1544 N N . PRO A 1 194 ? -17.032 0.165 6.60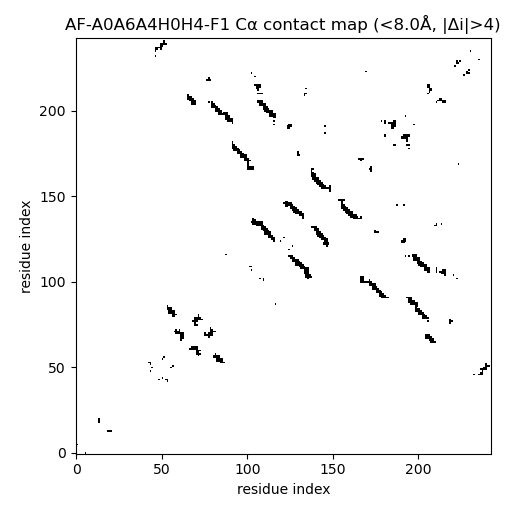2 1.00 92.50 194 PRO A N 1
ATOM 1545 C CA . PRO A 1 194 ? -16.657 1.430 7.232 1.00 92.50 194 PRO A CA 1
ATOM 1546 C C . PRO A 1 194 ? -15.134 1.587 7.334 1.00 92.50 194 PRO A C 1
ATOM 1548 O O . PRO A 1 194 ? -14.443 0.643 7.723 1.00 92.50 194 PRO A O 1
ATOM 1551 N N . MET A 1 195 ? -14.600 2.790 7.108 1.00 93.38 195 MET A N 1
ATOM 1552 C CA . MET A 1 195 ? -13.149 3.054 7.120 1.00 93.38 195 MET A CA 1
ATOM 1553 C C . MET A 1 195 ? -12.466 2.700 8.437 1.00 93.38 195 MET A C 1
ATOM 1555 O O . MET A 1 195 ? -11.301 2.307 8.449 1.00 93.38 195 MET A O 1
ATOM 1559 N N . LYS A 1 196 ? -13.189 2.768 9.560 1.00 93.69 196 LYS A N 1
ATOM 1560 C CA . LYS A 1 196 ? -12.678 2.336 10.871 1.00 93.69 196 LYS A CA 1
ATOM 1561 C C . LYS A 1 196 ? -12.204 0.875 10.894 1.00 93.69 196 LYS A C 1
ATOM 1563 O O . LYS A 1 196 ? -11.409 0.529 11.765 1.00 93.69 196 LYS A O 1
ATOM 1568 N N . ASP A 1 197 ? -12.675 0.045 9.965 1.00 95.12 197 ASP A N 1
ATOM 1569 C CA . ASP A 1 197 ? -12.339 -1.375 9.874 1.00 95.12 197 ASP A CA 1
ATOM 1570 C C . ASP A 1 197 ? -11.115 -1.635 8.980 1.00 95.12 197 ASP A C 1
ATOM 1572 O O . ASP A 1 197 ? -10.635 -2.765 8.933 1.00 95.12 197 ASP A O 1
ATOM 1576 N N . PHE A 1 198 ? -10.584 -0.626 8.282 1.00 96.88 198 PHE A N 1
ATOM 1577 C CA . PHE A 1 198 ? -9.472 -0.800 7.348 1.00 96.88 198 PHE A CA 1
ATOM 1578 C C . PHE A 1 198 ? -8.128 -0.856 8.074 1.00 96.88 198 PHE A C 1
ATOM 1580 O O . PHE A 1 198 ? -7.874 -0.083 8.997 1.00 96.88 198 PHE A O 1
ATOM 1587 N N . ARG A 1 199 ? -7.251 -1.757 7.634 1.00 97.75 199 ARG A N 1
ATOM 1588 C CA . ARG A 1 199 ? -5.837 -1.851 8.006 1.00 97.75 199 ARG A CA 1
ATOM 1589 C C . ARG A 1 199 ? -4.976 -1.141 6.973 1.00 97.75 199 ARG A C 1
ATOM 1591 O O . ARG A 1 199 ? -5.378 -0.948 5.830 1.00 97.75 199 ARG A O 1
ATOM 1598 N N . ILE A 1 200 ? -3.764 -0.805 7.388 1.00 97.94 200 ILE A N 1
ATOM 1599 C CA . ILE A 1 200 ? -2.718 -0.262 6.531 1.00 97.94 200 ILE A CA 1
ATOM 1600 C C . ILE A 1 200 ? -1.925 -1.415 5.935 1.00 97.94 200 ILE A C 1
ATOM 1602 O O . ILE A 1 200 ? -1.495 -2.310 6.665 1.00 97.94 200 ILE A O 1
ATOM 1606 N N . LEU A 1 201 ? -1.696 -1.362 4.628 1.00 97.06 201 LEU A N 1
ATOM 1607 C CA . LEU A 1 201 ? -0.864 -2.306 3.909 1.00 97.06 201 LEU A CA 1
ATOM 1608 C C . LEU A 1 201 ? 0.277 -1.601 3.185 1.00 97.06 201 LEU A C 1
ATOM 1610 O O . LEU A 1 201 ? 0.127 -0.515 2.626 1.00 97.06 201 LEU A O 1
ATOM 1614 N N . ILE A 1 202 ? 1.444 -2.242 3.225 1.00 95.38 202 ILE A N 1
ATOM 1615 C CA . ILE A 1 202 ? 2.645 -1.812 2.511 1.00 95.38 202 ILE A CA 1
ATOM 1616 C C . ILE A 1 202 ? 3.272 -3.048 1.881 1.00 95.38 202 ILE A C 1
ATOM 1618 O O . ILE A 1 202 ? 3.527 -4.036 2.576 1.00 95.38 202 ILE A O 1
ATOM 1622 N N . ASN A 1 203 ? 3.555 -3.005 0.583 1.00 92.38 203 ASN A N 1
ATOM 1623 C CA . ASN A 1 203 ? 4.285 -4.080 -0.078 1.00 92.38 203 ASN A CA 1
ATOM 1624 C C . ASN A 1 203 ? 5.148 -3.593 -1.232 1.00 92.38 203 ASN A C 1
ATOM 1626 O O . ASN A 1 203 ? 5.032 -2.470 -1.714 1.00 92.38 203 ASN A O 1
ATOM 1630 N N . ILE A 1 204 ? 5.990 -4.511 -1.693 1.00 90.69 204 ILE A N 1
ATOM 1631 C CA . ILE A 1 204 ? 6.638 -4.450 -2.996 1.00 90.69 204 ILE A CA 1
ATOM 1632 C C . ILE A 1 204 ? 6.269 -5.752 -3.708 1.00 90.69 204 ILE A C 1
ATOM 1634 O O . ILE A 1 204 ? 6.664 -6.830 -3.285 1.00 90.69 204 ILE A O 1
ATOM 1638 N N . ALA A 1 205 ? 5.435 -5.708 -4.731 1.00 88.31 205 ALA A N 1
ATOM 1639 C CA . ALA A 1 205 ? 5.165 -6.856 -5.584 1.00 88.31 205 ALA A CA 1
ATOM 1640 C C . ALA A 1 205 ? 6.171 -6.919 -6.746 1.00 88.31 205 ALA A C 1
ATOM 1642 O O . ALA A 1 205 ? 6.865 -5.946 -7.051 1.00 88.31 205 ALA A O 1
ATOM 1643 N N . VAL A 1 206 ? 6.281 -8.092 -7.363 1.00 86.06 206 VAL A N 1
ATOM 1644 C CA . VAL A 1 206 ? 7.186 -8.405 -8.468 1.00 86.06 206 VAL A CA 1
ATOM 1645 C C . VAL A 1 206 ? 6.370 -9.005 -9.611 1.00 86.06 206 VAL A C 1
ATOM 1647 O O . VAL A 1 206 ? 5.765 -10.069 -9.477 1.00 86.06 206 VAL A O 1
ATOM 1650 N N . GLY A 1 207 ? 6.369 -8.336 -10.759 1.00 85.00 207 GLY A N 1
ATOM 1651 C CA . GLY A 1 207 ? 5.584 -8.739 -11.920 1.00 85.00 207 GLY A CA 1
ATOM 1652 C C . GLY A 1 207 ? 4.078 -8.546 -11.714 1.00 85.00 207 GLY A C 1
ATOM 1653 O O . GLY A 1 207 ? 3.632 -7.533 -11.176 1.00 85.00 207 GLY A O 1
ATOM 1654 N N . GLY A 1 208 ? 3.289 -9.508 -12.190 1.00 83.06 208 GLY A N 1
ATOM 1655 C CA . GLY A 1 208 ? 1.828 -9.432 -12.211 1.00 83.06 208 GLY A CA 1
ATOM 1656 C C . GLY A 1 208 ? 1.258 -8.734 -13.448 1.00 83.06 208 GLY A C 1
ATOM 1657 O O . GLY A 1 208 ? 1.998 -8.245 -14.311 1.00 83.06 208 GLY A O 1
ATOM 1658 N N . ASN A 1 209 ? -0.073 -8.704 -13.557 1.00 84.62 209 ASN A N 1
ATOM 1659 C CA . ASN A 1 209 ? -0.744 -8.171 -14.749 1.00 84.62 209 ASN A CA 1
ATOM 1660 C C . ASN A 1 209 ? -0.531 -6.661 -14.906 1.00 84.62 209 ASN A C 1
ATOM 1662 O O . ASN A 1 209 ? -0.386 -6.187 -16.031 1.00 84.62 209 ASN A O 1
ATOM 1666 N N . VAL A 1 210 ? -0.428 -5.918 -13.798 1.00 83.19 210 VAL A N 1
ATOM 1667 C CA . VAL A 1 210 ? -0.121 -4.470 -13.818 1.00 83.19 210 VAL A CA 1
ATOM 1668 C C . VAL A 1 210 ? 1.291 -4.193 -14.333 1.00 83.19 210 VAL A C 1
ATOM 1670 O O . VAL A 1 210 ? 1.528 -3.189 -14.998 1.00 83.19 210 VAL A O 1
ATOM 1673 N N . CYS A 1 211 ? 2.216 -5.139 -14.137 1.00 86.31 211 CYS A N 1
ATOM 1674 C CA . CYS A 1 211 ? 3.535 -5.092 -14.755 1.00 86.31 211 CYS A CA 1
ATOM 1675 C C . CYS A 1 211 ? 3.548 -5.666 -16.184 1.00 86.31 211 CYS A C 1
ATOM 1677 O O . CYS A 1 211 ? 4.615 -5.756 -16.787 1.00 86.31 211 CYS A O 1
ATOM 1679 N N . GLN A 1 212 ? 2.405 -6.066 -16.752 1.00 86.00 212 GLN A N 1
ATOM 1680 C CA . GLN A 1 212 ? 2.290 -6.621 -18.110 1.00 86.00 212 GLN A CA 1
ATOM 1681 C C . GLN A 1 212 ? 3.230 -7.816 -18.363 1.00 86.00 212 GLN A C 1
ATOM 1683 O O . GLN A 1 212 ? 3.787 -7.979 -19.447 1.00 86.00 212 GLN A O 1
ATOM 1688 N N . GLY A 1 213 ? 3.451 -8.643 -17.335 1.00 80.81 213 GLY A N 1
ATOM 1689 C CA . GLY A 1 213 ? 4.354 -9.797 -17.401 1.00 80.81 213 GLY A CA 1
ATOM 1690 C C . GLY A 1 213 ? 5.849 -9.453 -17.408 1.00 80.81 213 GLY A C 1
ATOM 1691 O O . GLY A 1 213 ? 6.680 -10.359 -17.492 1.00 80.81 213 GLY A O 1
ATOM 1692 N N . VAL A 1 214 ? 6.213 -8.173 -17.295 1.00 84.31 214 VAL A N 1
ATOM 1693 C CA . VAL A 1 214 ? 7.606 -7.740 -17.164 1.00 84.31 214 VAL A CA 1
ATOM 1694 C C . VAL A 1 214 ? 8.161 -8.190 -15.813 1.00 84.31 214 VAL A C 1
ATOM 1696 O O . VAL A 1 214 ? 7.525 -8.020 -14.775 1.00 84.31 214 VAL A O 1
ATOM 1699 N N . MET A 1 215 ? 9.372 -8.752 -15.834 1.00 82.31 215 MET A N 1
ATOM 1700 C CA . MET A 1 215 ? 10.081 -9.244 -14.651 1.00 82.31 215 MET A CA 1
ATOM 1701 C C . MET A 1 215 ? 11.412 -8.505 -14.463 1.00 82.31 215 MET A C 1
ATOM 1703 O O . MET A 1 215 ? 12.056 -8.150 -15.456 1.00 82.31 215 MET A O 1
ATOM 1707 N N . PRO A 1 216 ? 11.896 -8.332 -13.220 1.00 79.38 216 PRO A N 1
ATOM 1708 C CA . PRO A 1 216 ? 13.211 -7.750 -12.980 1.00 79.38 216 PRO A CA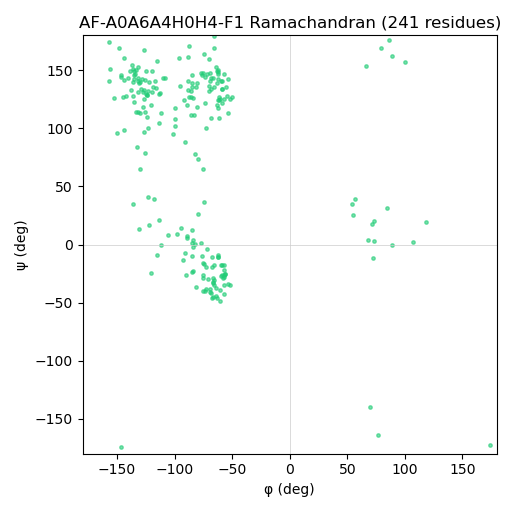 1
ATOM 1709 C C . PRO A 1 216 ? 14.312 -8.672 -13.516 1.00 79.38 216 PRO A C 1
ATOM 1711 O O . PRO A 1 216 ? 14.300 -9.876 -13.248 1.00 79.38 216 PRO A O 1
ATOM 1714 N N . ALA A 1 217 ? 15.312 -8.109 -14.201 1.00 70.31 217 ALA A N 1
ATOM 1715 C CA . ALA A 1 217 ? 16.350 -8.878 -14.897 1.00 70.31 217 ALA A CA 1
ATOM 1716 C C . ALA A 1 217 ? 17.140 -9.851 -13.989 1.00 70.31 217 ALA A C 1
ATOM 1718 O O . ALA A 1 217 ? 17.467 -10.953 -14.426 1.00 70.31 217 ALA A O 1
ATOM 1719 N N . ASN A 1 218 ? 17.397 -9.487 -12.720 1.00 63.41 218 ASN A N 1
ATOM 1720 C CA . ASN A 1 218 ? 18.366 -10.192 -11.860 1.00 63.41 218 ASN A CA 1
ATOM 1721 C C . ASN A 1 218 ? 17.866 -10.576 -10.453 1.00 63.41 218 ASN A C 1
ATOM 1723 O O . ASN A 1 218 ? 18.685 -10.892 -9.597 1.00 63.41 218 ASN A O 1
ATOM 1727 N N . GLY A 1 219 ? 16.562 -10.520 -10.156 1.00 54.22 219 GLY A N 1
ATOM 1728 C CA . GLY A 1 219 ? 16.061 -10.891 -8.814 1.00 54.22 219 GLY A CA 1
ATOM 1729 C C . GLY A 1 219 ? 16.372 -9.907 -7.682 1.00 54.22 219 GLY A C 1
ATOM 1730 O O . GLY A 1 219 ? 15.811 -10.014 -6.599 1.00 54.22 219 GLY A O 1
ATOM 1731 N N . LEU A 1 220 ? 17.247 -8.938 -7.937 1.00 53.47 220 LEU A N 1
ATOM 1732 C CA . LEU A 1 220 ? 17.887 -8.109 -6.931 1.00 53.47 220 LEU A CA 1
ATOM 1733 C C . LEU A 1 220 ? 17.781 -6.638 -7.347 1.00 53.47 220 LEU A C 1
ATOM 1735 O O . LEU A 1 220 ? 18.366 -6.215 -8.344 1.00 53.47 220 LEU A O 1
ATOM 1739 N N . MET A 1 221 ? 17.031 -5.854 -6.572 1.00 59.59 221 MET A N 1
ATOM 1740 C CA . MET A 1 221 ? 17.019 -4.394 -6.659 1.00 59.59 221 MET A CA 1
ATOM 1741 C C . MET A 1 221 ? 18.093 -3.813 -5.747 1.00 59.59 221 MET A C 1
ATOM 1743 O O . MET A 1 221 ? 18.007 -4.006 -4.541 1.00 59.59 221 MET A O 1
ATOM 1747 N N . SER A 1 222 ? 19.058 -3.061 -6.286 1.00 52.94 222 SER A N 1
ATOM 1748 C CA . SER A 1 222 ? 19.972 -2.291 -5.434 1.00 52.94 222 SER A CA 1
ATOM 1749 C C . SER A 1 222 ? 19.173 -1.248 -4.640 1.00 52.94 222 SER A C 1
ATOM 1751 O O . SER A 1 222 ? 18.574 -0.360 -5.253 1.00 52.94 222 SER A O 1
ATOM 1753 N N . PRO A 1 223 ? 19.157 -1.322 -3.303 1.00 54.53 223 PRO A N 1
ATOM 1754 C CA . PRO A 1 223 ? 18.455 -0.352 -2.476 1.00 54.53 223 PRO A CA 1
ATOM 1755 C C . PRO A 1 223 ? 19.171 1.007 -2.514 1.00 54.53 223 PRO A C 1
ATOM 1757 O O . PRO A 1 223 ? 20.367 1.066 -2.830 1.00 54.53 223 PRO A O 1
ATOM 1760 N N . PRO A 1 224 ? 18.485 2.113 -2.176 1.00 48.16 224 PRO A N 1
ATOM 1761 C CA . PRO A 1 224 ? 19.143 3.397 -1.957 1.00 48.16 224 PRO A CA 1
ATOM 1762 C C . PRO A 1 224 ? 20.297 3.240 -0.949 1.00 48.16 224 PRO A C 1
ATOM 1764 O O . PRO A 1 224 ? 20.101 2.702 0.135 1.00 48.16 224 PRO A O 1
ATOM 1767 N N . GLY A 1 225 ? 21.514 3.659 -1.315 1.00 55.25 225 GLY A N 1
ATOM 1768 C CA . GLY A 1 225 ? 22.726 3.429 -0.505 1.00 55.25 225 GLY A CA 1
ATOM 1769 C C . GLY A 1 225 ? 23.461 2.105 -0.781 1.00 55.25 225 GLY A C 1
ATOM 1770 O O . GLY A 1 225 ? 24.515 1.854 -0.199 1.00 55.25 225 GLY A O 1
ATOM 1771 N N . GLY A 1 226 ? 22.957 1.284 -1.706 1.00 55.19 226 GLY A N 1
ATOM 1772 C CA . GLY A 1 226 ? 23.583 0.047 -2.169 1.00 55.19 226 GLY A CA 1
ATOM 1773 C C . GLY A 1 226 ? 23.396 -1.145 -1.227 1.00 55.19 226 GLY A C 1
ATOM 1774 O O . GLY A 1 226 ? 22.978 -1.014 -0.077 1.00 55.19 226 GLY A O 1
ATOM 1775 N N . TRP A 1 227 ? 23.752 -2.333 -1.721 1.00 53.16 227 TRP A N 1
ATOM 1776 C CA . TRP A 1 227 ? 23.625 -3.598 -0.987 1.00 53.16 227 TRP A CA 1
ATOM 1777 C C . TRP A 1 227 ? 24.354 -3.613 0.349 1.00 53.16 227 TRP A C 1
ATOM 1779 O O . TRP A 1 227 ? 23.912 -4.300 1.249 1.00 53.16 227 TRP A O 1
ATOM 1789 N N . GLN A 1 228 ? 25.429 -2.839 0.513 1.00 54.78 228 GLN A N 1
ATOM 1790 C CA . GLN A 1 228 ? 26.143 -2.749 1.789 1.00 54.78 228 GLN A CA 1
ATOM 1791 C C . GLN A 1 228 ? 25.324 -2.038 2.870 1.00 54.78 228 GLN A C 1
ATOM 1793 O O . GLN A 1 228 ? 25.324 -2.484 4.016 1.00 54.78 228 GLN A O 1
ATOM 1798 N N . SER A 1 229 ? 24.625 -0.951 2.519 1.00 52.16 229 SER A N 1
ATOM 1799 C CA . SER A 1 229 ? 23.74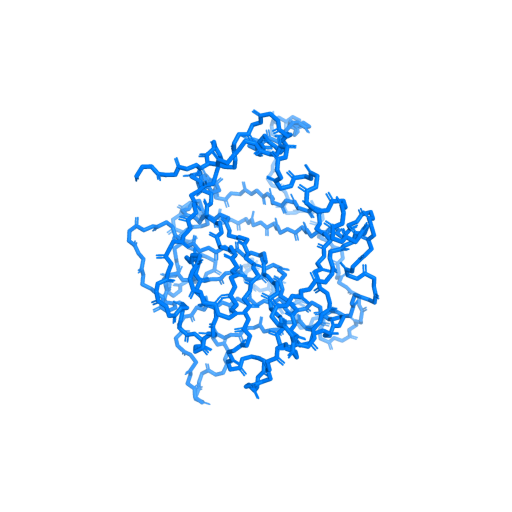6 -0.254 3.465 1.00 52.16 229 SER A CA 1
ATOM 1800 C C . SER A 1 229 ? 22.563 -1.140 3.830 1.00 52.16 229 SER A C 1
ATOM 1802 O O . SER A 1 229 ? 22.279 -1.325 5.007 1.00 52.16 229 SER A O 1
ATOM 1804 N N . PHE A 1 230 ? 21.944 -1.775 2.834 1.00 54.88 230 PHE A N 1
ATOM 1805 C CA . PHE A 1 230 ? 20.859 -2.717 3.083 1.00 54.88 230 PHE A CA 1
ATOM 1806 C C . PHE A 1 230 ? 21.297 -3.939 3.873 1.00 54.88 230 PHE A C 1
ATOM 1808 O O . PHE A 1 230 ? 20.610 -4.291 4.811 1.00 54.88 230 PHE A O 1
ATOM 1815 N N . ASP A 1 231 ? 22.436 -4.561 3.572 1.00 50.66 231 ASP A N 1
ATOM 1816 C CA . ASP A 1 231 ? 22.935 -5.702 4.344 1.00 50.66 231 ASP A CA 1
ATOM 1817 C C . ASP A 1 231 ? 23.186 -5.316 5.797 1.00 50.66 231 ASP A C 1
ATOM 1819 O O . ASP A 1 231 ? 22.908 -6.101 6.699 1.00 50.66 231 ASP A O 1
ATOM 1823 N N . LYS A 1 232 ? 23.720 -4.115 6.035 1.00 62.38 232 LYS A N 1
ATOM 1824 C CA . LYS A 1 232 ? 23.924 -3.590 7.383 1.00 62.38 232 LYS A CA 1
ATOM 1825 C C . LYS A 1 232 ? 22.591 -3.411 8.109 1.00 62.38 232 LYS A C 1
ATOM 1827 O O . LYS A 1 232 ? 22.484 -3.826 9.260 1.00 62.38 232 LYS A O 1
ATOM 1832 N N . ASP A 1 233 ? 21.595 -2.835 7.446 1.00 53.06 233 ASP A N 1
ATOM 1833 C CA . ASP A 1 233 ? 20.2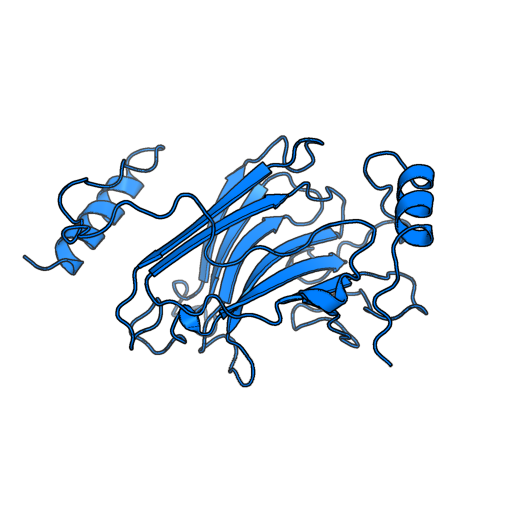79 -2.581 8.033 1.00 53.06 233 ASP A CA 1
ATOM 1834 C C . ASP A 1 233 ? 19.472 -3.880 8.203 1.00 53.06 233 ASP A C 1
ATOM 1836 O O . ASP A 1 233 ? 18.842 -4.086 9.235 1.00 53.06 233 ASP A O 1
ATOM 1840 N N . PHE A 1 234 ? 19.563 -4.802 7.246 1.00 53.31 234 PHE A N 1
ATOM 1841 C CA . PHE A 1 234 ? 18.925 -6.117 7.251 1.00 53.31 234 PHE A CA 1
ATOM 1842 C C . PHE A 1 234 ? 19.524 -7.030 8.326 1.00 53.31 234 PHE A C 1
ATOM 1844 O O . PHE A 1 234 ? 18.787 -7.638 9.095 1.00 53.31 234 PHE A O 1
ATOM 1851 N N . LYS A 1 235 ? 20.859 -7.096 8.440 1.00 53.34 235 LYS A N 1
ATOM 1852 C CA . LYS A 1 235 ? 21.549 -7.891 9.476 1.00 53.34 235 LYS A CA 1
ATOM 1853 C C . LYS A 1 235 ? 21.498 -7.236 10.857 1.00 53.34 235 LYS A C 1
ATOM 1855 O O . LYS A 1 235 ? 21.590 -7.932 11.864 1.00 53.34 235 LYS A O 1
ATOM 1860 N N . GLY A 1 236 ? 21.419 -5.907 10.909 1.00 54.41 236 GLY A N 1
ATOM 1861 C CA . GLY A 1 236 ? 21.321 -5.135 12.149 1.00 54.41 236 GLY A CA 1
ATOM 1862 C C . GLY A 1 236 ? 19.892 -5.011 12.680 1.00 54.41 236 GLY A C 1
ATOM 1863 O O . GLY A 1 236 ? 19.703 -4.788 13.877 1.00 54.41 236 GLY A O 1
ATOM 1864 N N . GLY A 1 237 ? 18.894 -5.165 11.811 1.00 50.28 237 GLY A N 1
ATOM 1865 C CA . GLY A 1 237 ? 17.486 -5.174 12.167 1.00 50.28 237 GLY A CA 1
ATOM 1866 C C . GLY A 1 237 ? 17.132 -6.437 12.941 1.00 50.28 237 GLY A C 1
ATOM 1867 O O . GLY A 1 237 ? 17.477 -7.551 12.550 1.00 50.28 237 GLY A O 1
ATOM 1868 N N . LYS A 1 238 ? 16.418 -6.283 14.060 1.00 52.72 238 LYS A N 1
ATOM 1869 C CA . LYS A 1 238 ? 15.852 -7.445 14.750 1.00 52.72 238 LYS A CA 1
ATOM 1870 C C . LYS A 1 238 ? 14.752 -8.047 13.882 1.00 52.72 238 LYS A C 1
ATOM 1872 O O . LYS A 1 238 ? 13.680 -7.463 13.738 1.00 52.72 238 LYS A O 1
ATOM 1877 N N . GLU A 1 239 ? 15.033 -9.216 13.320 1.00 54.09 239 GLU A N 1
ATOM 1878 C CA . GLU A 1 239 ? 14.082 -9.971 12.514 1.00 54.09 239 GLU A CA 1
ATOM 1879 C C . GLU A 1 239 ? 12.830 -10.289 13.343 1.00 54.09 239 GLU A C 1
ATOM 1881 O O . GLU A 1 239 ? 12.904 -10.905 14.410 1.00 54.09 239 GLU A O 1
ATOM 1886 N N . GLY A 1 240 ? 11.667 -9.844 12.864 1.00 44.03 240 GLY A N 1
ATOM 1887 C CA . GLY A 1 240 ? 10.371 -10.210 13.424 1.00 44.03 240 GLY A CA 1
ATOM 1888 C C . GLY A 1 240 ? 10.013 -11.630 13.008 1.00 44.03 240 GLY A C 1
ATOM 1889 O O . GLY A 1 240 ? 9.075 -11.810 12.240 1.00 44.03 240 GLY A O 1
ATOM 1890 N N . LYS A 1 241 ? 10.780 -12.631 13.456 1.00 37.34 241 LYS A N 1
ATOM 1891 C CA . LYS A 1 241 ? 10.447 -14.036 13.209 1.00 37.34 241 LYS A CA 1
ATOM 1892 C C . LYS A 1 241 ? 9.105 -14.334 13.870 1.00 37.34 241 LYS A C 1
ATOM 1894 O O . LYS A 1 241 ? 9.002 -14.368 15.095 1.00 37.34 241 LYS A O 1
ATOM 1899 N N . THR A 1 242 ? 8.079 -14.523 13.053 1.00 32.66 242 THR A N 1
ATOM 1900 C CA . THR A 1 242 ? 6.918 -15.324 13.427 1.00 32.66 242 THR A CA 1
ATOM 1901 C C . THR A 1 242 ? 7.428 -16.741 13.671 1.00 32.66 242 THR A C 1
ATOM 1903 O O . THR A 1 242 ? 8.129 -17.283 12.815 1.00 32.66 242 THR A O 1
ATOM 1906 N N . MET A 1 243 ? 7.158 -17.292 14.858 1.00 33.59 243 MET A N 1
ATOM 1907 C CA . MET A 1 243 ? 7.235 -18.744 15.053 1.00 33.59 243 MET A CA 1
ATOM 1908 C C . MET A 1 243 ? 6.322 -19.456 14.058 1.00 33.59 243 MET A C 1
ATOM 1910 O O . MET A 1 243 ? 5.277 -18.856 13.710 1.00 33.59 243 MET A O 1
#

pLDDT: mean 74.24, std 20.11, range [32.66, 98.06]

Radius of gyration: 19.45 Å; Cα contacts (8 Å, |Δi|>4): 454; chains: 1; bounding box: 56×47×40 Å

InterPro domains:
  IPR000757 Beta-glucanase-like, N-terminal domain [PS51762] (16-243)
  IPR013320 Concanavalin A-like lectin/glucanase domain superfamily [SSF49899] (52-210)
  IPR050546 Glycosyl Hydrolase Family 16 [PTHR10963] (50-216)

Nearest PDB structures (foldseek):
  3wdy-assembly2_B  TM=7.014E-01  e=1.421E-06  Paecilomyces sp. 'thermophila'
  3wdy-assembly3_C  TM=6.688E-01  e=1.684E-06  Paecilomyces sp. 'thermophila'
  6t2o-assembly1_AAA  TM=6.066E-01  e=4.851E-07  Bacteroides caccae ATCC 43185
  6t2s-assembly3_CCC  TM=5.835E-01  e=6.812E-07  Bacteroides finegoldii DSM 17565
  6t2q-assembly2_BBB  TM=5.997E-01  e=9.565E-07  Bacteroides caccae ATCC 43185

Foldseek 3Di:
DDPVVVVVVLVVVCVPDDDRDDDDPPPDDDDPDDPDPDDPDDDPPDLADAPVVFWDWDQDDQDDPQRFDEGCDDDDLAHKTKIWTPAALQDLWDKDKDFDQDDAAAQKKKWKWKDFDPPDDPPQQKIWTQAIDEGRAQKGWTWIAHDDDDPVCNPRIDTDIDGHVRSNPPRGDMTMDTHHGDQADPPDNRHHHRRSRMIIMTIMTGHGVRSVRIGGPRNDDQRVVGPVVVVCSVVSGDHPDDD

Secondary structure (DSSP, 8-state):
--HHHHHHHHHHHHTT-SSPPPPPGGG----SSPPPSS-S------TTS-GGGTEEE---SS-SSS-B--BSSTTSS-B--EEEEEEE--SSEEEEEEEE-----TTEEEEEEEEEPSS--TTTT-EEEEEE--TT--EEEEEEE-S---TT-GGGB--EEEE-TTTT-TT-EEEEEEEE--TT--SSTTTPPPGGGEEEEEEEEEBSTTTTT---TTS-PPPTTHHHHHHHHHHHS------